Protein AF-A0A7V9HA74-F1 (afdb_monomer)

Secondary structure (DSSP, 8-state):
----SSSTTTTTTTTTS----TT-HHHHHHHHHHHHHHHHHHHHHHHHHHHHHHHHHHTSBSSHHHHHHHHHHHHHHHHHHHHHHHHHHTTGGG-TT-TTT-----SGGGTSS-S--TTGGGSTTSHHHHHHHHHHHHHHHHHHHHHHHHHHHHHHHHTT-HHHHHHHHHHHHHHHHHHHHHHHHHHHHHHHHHIIIII------GGGBTHHHHHHHHHHHHHHHHHHHHHHHHHHHHHHHHHHHHHHHHHHHHHHHHHHHHHHHHHHHHHHHHHHHHHHHHHHTT---GGGSSSTTGGGS-HHHHHHHHTTS-HHHHHHHHHHHHHTT--HHHHHHHHHHHH--

Structure (mmCIF, N/CA/C/O backbone):
data_AF-A0A7V9HA74-F1
#
_entry.id   AF-A0A7V9HA74-F1
#
loop_
_atom_site.group_PDB
_atom_site.id
_atom_site.type_symbol
_atom_site.label_atom_id
_atom_site.label_alt_id
_atom_site.label_comp_id
_atom_site.label_asym_id
_atom_site.label_entity_id
_atom_site.label_seq_id
_atom_site.pdbx_PDB_ins_code
_atom_site.Cartn_x
_atom_site.Cartn_y
_atom_site.Cartn_z
_atom_site.occupancy
_atom_site.B_iso_or_equiv
_atom_site.auth_seq_id
_atom_site.auth_comp_id
_atom_site.auth_asym_id
_atom_site.auth_atom_id
_atom_site.pdbx_PDB_model_num
ATOM 1 N N . MET A 1 1 ? 18.986 -50.012 28.996 1.00 44.06 1 MET A N 1
ATOM 2 C CA . MET A 1 1 ? 19.173 -48.772 28.217 1.00 44.06 1 MET A CA 1
ATOM 3 C C . MET A 1 1 ? 17.812 -48.144 27.987 1.00 44.06 1 MET A C 1
ATOM 5 O O . MET A 1 1 ? 17.045 -48.629 27.170 1.00 44.06 1 MET A O 1
ATOM 9 N N . ALA A 1 2 ? 17.482 -47.143 28.797 1.00 42.88 2 ALA A N 1
ATOM 10 C CA . ALA A 1 2 ? 16.290 -46.320 28.650 1.00 42.88 2 ALA A CA 1
ATOM 11 C C . ALA A 1 2 ? 16.646 -45.087 27.813 1.00 42.88 2 ALA A C 1
ATOM 13 O O . ALA A 1 2 ? 17.741 -44.564 27.999 1.00 42.88 2 ALA A O 1
ATOM 14 N N . THR A 1 3 ? 15.731 -44.652 26.940 1.00 44.28 3 THR A N 1
ATOM 15 C CA . THR A 1 3 ? 15.430 -43.262 26.515 1.00 44.28 3 THR A CA 1
ATOM 16 C C . THR A 1 3 ? 15.097 -43.174 25.024 1.00 44.28 3 THR A C 1
ATOM 18 O O . THR A 1 3 ? 15.972 -42.955 24.200 1.00 44.28 3 THR A O 1
ATOM 21 N N . GLN A 1 4 ? 13.808 -43.285 24.674 1.00 47.41 4 GLN A N 1
ATOM 22 C CA . GLN A 1 4 ? 13.234 -42.619 23.491 1.00 47.41 4 GLN A CA 1
ATOM 23 C C . GLN A 1 4 ? 11.701 -42.740 23.466 1.00 47.41 4 GLN A C 1
ATOM 25 O O . GLN A 1 4 ? 11.106 -43.347 22.584 1.00 47.41 4 GLN A O 1
ATOM 30 N N . THR A 1 5 ? 11.005 -42.171 24.453 1.00 48.47 5 THR A N 1
ATOM 31 C CA . THR A 1 5 ? 9.542 -41.990 24.343 1.00 48.47 5 THR A CA 1
ATOM 32 C C . THR A 1 5 ? 9.090 -40.774 25.142 1.00 48.47 5 THR A C 1
ATOM 34 O O . THR A 1 5 ? 8.302 -40.873 26.076 1.00 48.47 5 THR A O 1
ATOM 37 N N . THR A 1 6 ? 9.643 -39.591 24.854 1.00 47.16 6 THR A N 1
ATOM 38 C CA . THR A 1 6 ? 9.167 -38.356 25.514 1.00 47.16 6 THR A CA 1
ATOM 39 C C . THR A 1 6 ? 9.405 -37.084 24.694 1.00 47.16 6 THR A C 1
ATOM 41 O O . THR A 1 6 ? 9.720 -36.039 25.250 1.00 47.16 6 THR A O 1
ATOM 44 N N . ARG A 1 7 ? 9.263 -37.131 23.360 1.00 44.16 7 ARG A N 1
ATOM 45 C CA . ARG A 1 7 ? 9.316 -35.903 22.531 1.00 44.16 7 ARG A CA 1
ATOM 46 C C . ARG A 1 7 ? 8.056 -35.615 21.709 1.00 44.16 7 ARG A C 1
ATOM 48 O O . ARG A 1 7 ? 7.826 -34.467 21.364 1.00 44.16 7 ARG A O 1
ATOM 55 N N . SER A 1 8 ? 7.187 -36.603 21.492 1.00 44.09 8 SER A N 1
ATOM 56 C CA . SER A 1 8 ? 5.993 -36.441 20.642 1.00 44.09 8 SER A CA 1
ATOM 57 C C . SER A 1 8 ? 4.766 -35.851 21.365 1.00 44.09 8 SER A C 1
ATOM 59 O O . SER A 1 8 ? 3.858 -35.346 20.719 1.00 44.09 8 SER A O 1
ATOM 61 N N . ARG A 1 9 ? 4.743 -35.814 22.706 1.00 43.09 9 ARG A N 1
ATOM 62 C CA . ARG A 1 9 ? 3.573 -35.330 23.472 1.00 43.09 9 ARG A CA 1
ATOM 63 C C . ARG A 1 9 ? 3.599 -33.835 23.828 1.00 43.09 9 ARG A C 1
ATOM 65 O O . ARG A 1 9 ? 2.630 -33.333 24.381 1.00 43.09 9 ARG A O 1
ATOM 72 N N . ARG A 1 10 ? 4.698 -33.125 23.539 1.00 41.47 10 ARG A N 1
ATOM 73 C CA . ARG A 1 10 ? 4.891 -31.711 23.928 1.00 41.47 10 ARG A CA 1
ATOM 74 C C . ARG A 1 10 ? 4.593 -30.714 22.797 1.00 41.47 10 ARG A C 1
ATOM 76 O O . ARG A 1 10 ? 4.417 -29.537 23.079 1.00 41.47 10 ARG A O 1
ATOM 83 N N . THR A 1 11 ? 4.489 -31.168 21.548 1.00 43.75 11 THR A N 1
ATOM 84 C CA . THR A 1 11 ? 4.090 -30.328 20.403 1.00 43.75 11 THR A CA 1
ATOM 85 C C . THR A 1 11 ? 2.569 -30.237 20.262 1.00 43.75 11 THR A C 1
ATOM 87 O O . THR A 1 11 ? 2.054 -29.142 20.075 1.00 43.75 11 THR A O 1
ATOM 90 N N . ALA A 1 12 ? 1.839 -31.327 20.526 1.00 40.25 12 ALA A N 1
ATOM 91 C CA . ALA A 1 12 ? 0.370 -31.338 20.506 1.00 40.25 12 ALA A CA 1
ATOM 92 C C . ALA A 1 12 ? -0.287 -30.476 21.612 1.00 40.25 12 ALA A C 1
ATOM 94 O O . ALA A 1 12 ? -1.446 -30.099 21.504 1.00 40.25 12 ALA A O 1
ATOM 95 N N . GLY A 1 13 ? 0.443 -30.149 22.689 1.00 34.47 13 GLY A N 1
ATOM 96 C CA . GLY A 1 13 ? -0.047 -29.279 23.769 1.00 34.47 13 GLY A CA 1
ATOM 97 C C . GLY A 1 13 ? 0.167 -27.777 23.533 1.00 34.47 13 GLY A C 1
ATOM 98 O O . GLY A 1 13 ? -0.347 -26.967 24.304 1.00 34.47 13 GLY A O 1
ATOM 99 N N . THR A 1 14 ? 0.931 -27.405 22.502 1.00 40.44 14 THR A N 1
ATOM 100 C CA . THR A 1 14 ? 1.255 -26.002 22.184 1.00 40.44 14 THR A CA 1
ATOM 101 C C . THR A 1 14 ? 0.346 -25.447 21.083 1.00 40.44 14 THR A C 1
ATOM 103 O O . THR A 1 14 ? 0.039 -24.260 21.104 1.00 40.44 14 THR A O 1
ATOM 106 N N . GLU A 1 15 ? -0.167 -26.299 20.190 1.00 40.22 15 GLU A N 1
ATOM 107 C CA . GLU A 1 15 ? -1.117 -25.911 19.130 1.00 40.22 15 GLU A CA 1
ATOM 108 C C . GLU A 1 15 ? -2.483 -25.447 19.673 1.00 40.22 15 GLU A C 1
ATOM 110 O O . GLU A 1 15 ? -3.191 -24.699 19.011 1.00 40.22 15 GLU A O 1
ATOM 115 N N . ALA A 1 16 ? -2.832 -25.803 20.914 1.00 47.00 16 ALA A N 1
ATOM 116 C CA . ALA A 1 16 ? -4.120 -25.472 21.530 1.00 47.00 16 ALA A CA 1
ATOM 117 C C . ALA A 1 16 ? -4.150 -24.143 22.324 1.00 47.00 16 ALA A C 1
ATOM 119 O O . ALA A 1 16 ? -5.067 -23.937 23.115 1.00 47.00 16 ALA A O 1
ATOM 120 N N . ARG A 1 17 ? -3.147 -23.254 22.204 1.00 50.31 17 ARG A N 1
ATOM 121 C CA . ARG A 1 17 ? -2.978 -22.109 23.137 1.00 50.31 17 ARG A CA 1
ATOM 122 C C . ARG A 1 17 ? -3.110 -20.697 22.560 1.00 50.31 17 ARG A C 1
ATOM 124 O O . ARG A 1 17 ? -2.888 -19.746 23.302 1.00 50.31 17 ARG A O 1
ATOM 131 N N . ILE A 1 18 ? -3.496 -20.534 21.295 1.00 54.12 18 ILE A N 1
ATOM 132 C CA . ILE A 1 18 ? -3.726 -19.202 20.696 1.00 54.12 18 ILE A CA 1
ATOM 133 C C . ILE A 1 18 ? -5.033 -19.177 19.889 1.00 54.12 18 ILE A C 1
ATOM 135 O O . ILE A 1 18 ? -5.116 -18.585 18.822 1.00 54.12 18 ILE A O 1
ATOM 139 N N . GLN A 1 19 ? -6.075 -19.856 20.362 1.00 60.66 19 GLN A N 1
ATOM 140 C CA . GLN A 1 19 ? -7.429 -19.489 19.956 1.00 60.66 19 GLN A CA 1
ATOM 141 C C . GLN A 1 19 ? -7.948 -18.553 21.033 1.00 60.66 19 GLN A C 1
ATOM 143 O O . GLN A 1 19 ? -8.108 -18.955 22.186 1.00 60.66 19 GLN A O 1
ATOM 148 N N . ILE A 1 20 ? -8.131 -17.284 20.672 1.00 70.06 20 ILE A N 1
ATOM 149 C CA . ILE A 1 20 ? -8.901 -16.368 21.508 1.00 70.06 20 ILE A CA 1
ATOM 150 C C . ILE A 1 20 ? -10.262 -17.003 21.787 1.00 70.06 20 ILE A C 1
ATOM 152 O O . ILE A 1 20 ? -10.855 -17.649 20.917 1.00 70.06 20 ILE A O 1
ATOM 156 N N . ASN A 1 21 ? -10.753 -16.845 23.011 1.00 76.81 21 ASN A N 1
ATOM 157 C CA . ASN A 1 21 ? -12.104 -17.269 23.316 1.00 76.81 21 ASN A CA 1
ATOM 158 C C . ASN A 1 21 ? -13.065 -16.303 22.615 1.00 76.81 21 ASN A C 1
ATOM 160 O O . ASN A 1 21 ? -13.260 -15.182 23.071 1.00 76.81 21 ASN A O 1
ATOM 164 N N . THR A 1 22 ? -13.653 -16.727 21.500 1.00 69.25 22 THR A N 1
ATOM 165 C CA . THR A 1 22 ? -14.601 -15.901 20.733 1.00 69.25 22 THR A CA 1
ATOM 166 C C . THR A 1 22 ? -15.908 -15.634 21.488 1.00 69.25 22 THR A C 1
ATOM 168 O O . THR A 1 22 ? -16.629 -14.704 21.134 1.00 69.25 22 THR A O 1
ATOM 171 N N . GLU A 1 23 ? -16.190 -16.386 22.558 1.00 74.00 23 GLU A N 1
ATOM 172 C CA . GLU A 1 23 ? -17.299 -16.125 23.486 1.00 74.00 23 GLU A CA 1
ATOM 173 C C . GLU A 1 23 ? -16.951 -15.042 24.528 1.00 74.00 23 GLU A C 1
ATOM 175 O O . GLU A 1 23 ? -17.845 -14.460 25.145 1.00 74.00 23 GLU A O 1
ATOM 180 N N . ASP A 1 24 ? -15.661 -14.734 24.714 1.00 83.62 24 ASP A N 1
ATOM 181 C CA . ASP A 1 24 ? -15.195 -13.610 25.526 1.00 83.62 24 ASP A CA 1
ATOM 182 C C . ASP A 1 24 ? -15.204 -12.328 24.681 1.00 83.62 24 ASP A C 1
ATOM 184 O O . ASP A 1 24 ? -14.347 -12.098 23.823 1.00 83.62 24 ASP A O 1
ATOM 188 N N . ILE A 1 25 ? -16.184 -11.466 24.961 1.00 81.06 25 ILE A N 1
ATOM 189 C CA . ILE A 1 25 ? -16.394 -10.193 24.260 1.00 81.06 25 ILE A CA 1
ATOM 190 C C . ILE A 1 25 ? -15.126 -9.326 24.280 1.00 81.06 25 ILE A C 1
ATOM 192 O O . ILE A 1 25 ? -14.809 -8.701 23.271 1.00 81.06 25 ILE A O 1
ATOM 196 N N . GLY A 1 26 ? -14.369 -9.312 25.382 1.00 83.44 26 GLY A N 1
ATOM 197 C CA . GLY A 1 26 ? -13.165 -8.488 25.494 1.00 83.44 26 GLY A CA 1
ATOM 198 C C . GLY A 1 26 ? -12.036 -8.973 24.583 1.00 83.44 26 GLY A C 1
ATOM 199 O O . GLY A 1 26 ? -11.367 -8.166 23.936 1.00 83.44 26 GLY A O 1
ATOM 200 N N . GLN A 1 27 ? -11.848 -10.292 24.481 1.00 81.06 27 GLN A N 1
ATOM 201 C CA . GLN A 1 27 ? -10.850 -10.877 23.576 1.00 81.06 27 GLN A CA 1
ATOM 202 C C . GLN A 1 27 ? -11.250 -10.707 22.110 1.00 81.06 27 GLN A C 1
ATOM 204 O O . GLN A 1 27 ? -10.402 -10.386 21.274 1.00 81.06 27 GLN A O 1
ATOM 209 N N . LEU A 1 28 ? -12.539 -10.866 21.803 1.00 81.44 28 LEU A N 1
ATOM 210 C CA . LEU A 1 28 ? -13.067 -10.668 20.459 1.00 81.44 28 LEU A CA 1
ATOM 211 C C . LEU A 1 28 ? -12.939 -9.204 20.006 1.00 81.44 28 LEU A C 1
ATOM 213 O O . LEU A 1 28 ? -12.528 -8.947 18.876 1.00 81.44 28 LEU A O 1
ATOM 217 N N . GLU A 1 29 ? -13.233 -8.235 20.878 1.00 83.88 29 GLU A N 1
ATOM 218 C CA . GLU A 1 29 ? -13.064 -6.806 20.581 1.00 83.88 29 GLU A CA 1
ATOM 219 C C . GLU A 1 29 ? -11.593 -6.421 20.374 1.00 83.88 29 GLU A C 1
ATOM 221 O O . GLU A 1 29 ? -11.280 -5.673 19.440 1.00 83.88 29 GLU A O 1
ATOM 226 N N . ALA A 1 30 ? -10.680 -6.957 21.190 1.00 86.00 30 ALA A N 1
ATOM 227 C CA . ALA A 1 30 ? -9.243 -6.747 21.016 1.00 86.00 30 ALA A CA 1
ATOM 228 C C . ALA A 1 30 ? -8.750 -7.321 19.676 1.00 86.00 30 ALA A C 1
ATOM 230 O O . ALA A 1 30 ? -8.061 -6.634 18.921 1.00 86.00 30 ALA A O 1
ATOM 231 N N . GLY A 1 31 ? -9.171 -8.543 19.339 1.00 87.06 31 GLY A N 1
ATOM 232 C CA . GLY A 1 31 ? -8.860 -9.177 18.061 1.00 87.06 31 GLY A CA 1
ATOM 233 C C . GLY A 1 31 ? -9.425 -8.414 16.860 1.00 87.06 31 GLY A C 1
ATOM 234 O O . GLY A 1 31 ? -8.719 -8.164 15.886 1.00 87.06 31 GLY A O 1
ATOM 235 N N . ARG A 1 32 ? -10.677 -7.954 16.946 1.00 89.06 32 ARG A N 1
ATOM 236 C CA . ARG A 1 32 ? -11.308 -7.121 15.913 1.00 89.06 32 ARG A CA 1
ATOM 237 C C . ARG A 1 32 ? -10.582 -5.789 15.720 1.00 89.06 32 ARG A C 1
ATOM 239 O O . ARG A 1 32 ? -10.449 -5.328 14.592 1.00 89.06 32 ARG A O 1
ATOM 246 N N . THR A 1 33 ? -10.108 -5.180 16.805 1.00 89.75 33 THR A N 1
ATOM 247 C CA . THR A 1 33 ? -9.312 -3.944 16.752 1.00 89.75 33 THR A CA 1
ATOM 248 C C . THR A 1 33 ? -7.978 -4.179 16.045 1.00 89.75 33 THR A C 1
ATOM 250 O O . THR A 1 33 ? -7.584 -3.359 15.221 1.00 89.75 33 THR A O 1
ATOM 253 N N . LEU A 1 34 ? -7.324 -5.316 16.303 1.00 89.31 34 LEU A N 1
ATOM 254 C CA . LEU A 1 34 ? -6.099 -5.706 15.604 1.00 89.31 34 LEU A CA 1
ATOM 255 C C . LEU A 1 34 ? -6.336 -5.900 14.099 1.00 89.31 34 LEU A C 1
ATOM 257 O O . LEU A 1 34 ? -5.570 -5.369 13.303 1.00 89.31 34 LEU A O 1
ATOM 261 N N . VAL A 1 35 ? -7.418 -6.582 13.703 1.00 93.06 35 VAL A N 1
ATOM 262 C CA . VAL A 1 35 ? -7.779 -6.742 12.280 1.00 93.06 35 VAL A CA 1
ATOM 263 C C . VAL A 1 35 ? -7.989 -5.389 11.600 1.00 93.06 35 VAL A C 1
ATOM 265 O O . VAL A 1 35 ? -7.476 -5.174 10.507 1.00 93.06 35 VAL A O 1
ATOM 268 N N . ILE A 1 36 ? -8.715 -4.465 12.241 1.00 92.06 36 ILE A N 1
ATOM 269 C CA . ILE A 1 36 ? -8.923 -3.115 11.693 1.00 92.06 36 ILE A CA 1
ATOM 270 C C . ILE A 1 36 ? -7.580 -2.403 11.507 1.00 92.06 36 ILE A C 1
ATOM 272 O O . ILE A 1 36 ? -7.339 -1.873 10.430 1.00 92.06 36 ILE A O 1
ATOM 276 N N . ALA A 1 37 ? -6.694 -2.443 12.505 1.00 86.31 37 ALA A N 1
ATOM 277 C CA . ALA A 1 37 ? -5.387 -1.796 12.418 1.00 86.31 37 ALA A CA 1
ATOM 278 C C . ALA A 1 37 ? -4.523 -2.358 11.273 1.00 86.31 37 ALA A C 1
ATOM 280 O O . ALA A 1 37 ? -3.931 -1.589 10.522 1.00 86.31 37 ALA A O 1
ATOM 281 N N . GLN A 1 38 ? -4.492 -3.684 11.092 1.00 92.31 38 GLN A N 1
ATOM 282 C CA . GLN A 1 38 ? -3.742 -4.304 9.992 1.00 92.31 38 GLN A CA 1
ATOM 283 C C . GLN A 1 38 ? -4.341 -3.978 8.615 1.00 92.31 38 GLN A C 1
ATOM 285 O O . GLN A 1 38 ? -3.602 -3.795 7.653 1.00 92.31 38 GLN A O 1
ATOM 290 N N . LEU A 1 39 ? -5.670 -3.875 8.505 1.00 94.50 39 LEU A N 1
ATOM 291 C CA . LEU A 1 39 ? -6.323 -3.448 7.264 1.00 94.50 39 LEU A CA 1
ATOM 292 C C . LEU A 1 39 ? -6.078 -1.965 6.953 1.00 94.50 39 LEU A C 1
ATOM 294 O O . LEU A 1 39 ? -5.936 -1.616 5.786 1.00 94.50 39 LEU A O 1
ATOM 298 N N . GLU A 1 40 ? -6.023 -1.097 7.967 1.00 87.12 40 GLU A N 1
ATOM 299 C CA . GLU A 1 40 ? -5.643 0.312 7.796 1.00 87.12 40 GLU A CA 1
ATOM 300 C C . GLU A 1 40 ? -4.191 0.440 7.311 1.00 87.12 40 GLU A C 1
ATOM 302 O O . GLU A 1 40 ? -3.917 1.235 6.411 1.00 87.12 40 GLU A O 1
ATOM 307 N N . GLU A 1 41 ? -3.277 -0.368 7.860 1.00 83.81 41 GLU A N 1
ATOM 308 C CA . GLU A 1 41 ? -1.880 -0.440 7.417 1.00 83.81 41 GLU A CA 1
ATOM 309 C C . GLU A 1 41 ? -1.765 -0.930 5.968 1.00 83.81 41 GLU A C 1
ATOM 311 O O . GLU A 1 41 ? -1.119 -0.265 5.158 1.00 83.81 41 GLU A O 1
ATOM 316 N N . ALA A 1 42 ? -2.441 -2.030 5.619 1.00 88.31 42 ALA A N 1
ATOM 317 C CA . ALA A 1 42 ? -2.458 -2.551 4.253 1.00 88.31 42 ALA A CA 1
ATOM 318 C C . ALA A 1 42 ? -3.052 -1.537 3.268 1.00 88.31 42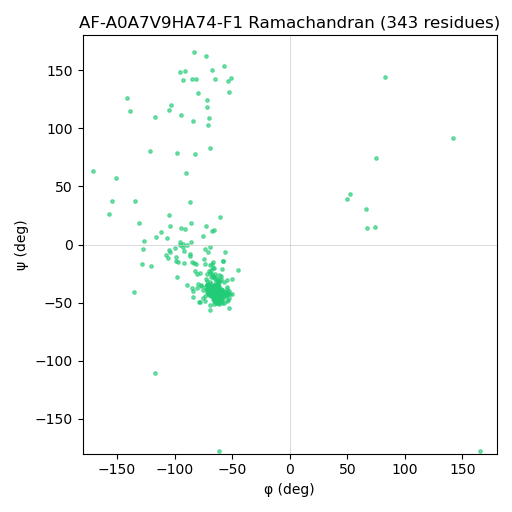 ALA A C 1
ATOM 320 O O . ALA A 1 42 ? -2.434 -1.240 2.256 1.00 88.31 42 ALA A O 1
ATOM 321 N N . HIS A 1 43 ? -4.191 -0.915 3.589 1.00 89.25 43 HIS A N 1
ATOM 322 C CA . HIS A 1 43 ? -4.801 0.103 2.727 1.00 89.25 43 HIS A CA 1
ATOM 323 C C . HIS A 1 43 ? -3.859 1.287 2.468 1.00 89.25 43 HIS A C 1
ATOM 325 O O . HIS A 1 43 ? -3.781 1.802 1.353 1.00 89.25 43 HIS A O 1
ATOM 331 N N . ALA A 1 44 ? -3.123 1.720 3.494 1.00 80.00 44 ALA A N 1
ATOM 332 C CA . ALA A 1 44 ? -2.124 2.762 3.328 1.00 80.00 44 ALA A CA 1
ATOM 333 C C . ALA A 1 44 ? -0.950 2.292 2.446 1.00 80.00 44 ALA A C 1
ATOM 335 O O . ALA A 1 44 ? -0.474 3.071 1.616 1.00 80.00 44 ALA A O 1
ATOM 336 N N . ALA A 1 45 ? -0.489 1.047 2.612 1.00 79.88 45 ALA A N 1
ATOM 337 C CA . ALA A 1 45 ? 0.576 0.460 1.798 1.00 79.88 45 ALA A CA 1
ATOM 338 C C . ALA A 1 45 ? 0.180 0.383 0.314 1.00 79.88 45 ALA A C 1
ATOM 340 O O . ALA A 1 45 ? 0.934 0.881 -0.520 1.00 79.88 45 ALA A O 1
ATOM 341 N N . GLU A 1 46 ? -1.035 -0.082 0.004 1.00 86.19 46 GLU A N 1
ATOM 342 C CA . GLU A 1 46 ? -1.588 -0.112 -1.360 1.00 86.19 46 GLU A CA 1
ATOM 343 C C . GLU A 1 46 ? -1.612 1.287 -2.001 1.00 86.19 46 GLU A C 1
ATOM 345 O O . GLU A 1 46 ? -1.200 1.489 -3.144 1.00 86.19 46 GLU A O 1
ATOM 350 N N . GLY A 1 47 ? -2.027 2.312 -1.246 1.00 79.88 47 GLY A N 1
ATOM 351 C CA . GLY A 1 47 ? -2.000 3.698 -1.726 1.00 79.88 47 GLY A CA 1
ATOM 352 C C . GLY A 1 47 ? -0.583 4.203 -2.043 1.00 79.88 47 GLY A C 1
ATOM 353 O O . GLY A 1 47 ? -0.369 4.934 -3.018 1.00 79.88 47 GLY A O 1
ATOM 354 N N . ALA A 1 48 ? 0.411 3.791 -1.252 1.00 75.88 48 ALA A N 1
ATOM 355 C CA . ALA A 1 48 ? 1.810 4.100 -1.528 1.00 75.88 48 ALA A CA 1
ATOM 356 C C . ALA A 1 48 ? 2.338 3.336 -2.756 1.00 75.88 48 ALA A C 1
ATOM 358 O O . ALA A 1 48 ? 3.032 3.936 -3.584 1.00 75.88 48 ALA A O 1
ATOM 359 N N . ALA A 1 49 ? 1.970 2.061 -2.909 1.00 80.06 49 ALA A N 1
ATOM 360 C CA . ALA A 1 49 ? 2.326 1.221 -4.049 1.00 80.06 49 ALA A CA 1
ATOM 361 C C . ALA A 1 49 ? 1.806 1.811 -5.371 1.00 80.06 49 ALA A C 1
ATOM 363 O O . ALA A 1 49 ? 2.588 2.015 -6.300 1.00 80.06 49 ALA A O 1
ATOM 364 N N . VAL A 1 50 ? 0.545 2.268 -5.421 1.00 81.00 50 VAL A N 1
ATOM 365 C CA . VAL A 1 50 ? -0.041 2.977 -6.582 1.00 81.00 50 VAL A CA 1
ATOM 366 C C . VAL A 1 50 ? 0.830 4.152 -7.047 1.00 81.00 50 VAL A C 1
ATOM 368 O O . VAL A 1 50 ? 1.040 4.352 -8.248 1.00 81.00 50 VAL A O 1
ATOM 371 N N . THR A 1 51 ? 1.357 4.938 -6.106 1.00 75.38 51 THR A N 1
ATOM 372 C CA . THR A 1 51 ? 2.224 6.084 -6.420 1.00 75.38 51 THR A CA 1
ATOM 373 C C . THR A 1 51 ? 3.556 5.627 -7.019 1.00 75.38 51 THR A C 1
ATOM 375 O O . THR A 1 51 ? 4.012 6.180 -8.025 1.00 75.38 51 THR A O 1
ATOM 378 N N . THR A 1 52 ? 4.163 4.596 -6.433 1.00 75.94 52 THR A N 1
ATOM 379 C CA . THR A 1 52 ? 5.421 4.004 -6.906 1.00 75.94 52 THR A CA 1
ATOM 380 C C . THR A 1 52 ? 5.269 3.384 -8.295 1.00 75.94 52 THR A C 1
ATOM 382 O O . THR A 1 52 ? 6.045 3.719 -9.194 1.00 75.94 52 THR A O 1
ATOM 385 N N . HIS A 1 53 ? 4.234 2.571 -8.526 1.00 84.00 53 HIS A N 1
ATOM 386 C CA . HIS A 1 53 ? 3.992 1.942 -9.824 1.00 84.00 53 HIS A CA 1
ATOM 387 C C . HIS A 1 53 ? 3.791 2.981 -10.920 1.00 84.00 53 HIS A C 1
ATOM 389 O O . HIS A 1 53 ? 4.410 2.868 -11.973 1.00 84.00 53 HIS A O 1
ATOM 395 N N . ARG A 1 54 ? 3.017 4.052 -10.676 1.00 82.56 54 ARG A N 1
ATOM 396 C CA . ARG A 1 54 ? 2.873 5.170 -11.633 1.00 82.56 54 ARG A CA 1
ATOM 397 C C . ARG A 1 54 ? 4.229 5.766 -12.022 1.00 82.56 54 ARG A C 1
ATOM 399 O O . ARG A 1 54 ? 4.464 6.044 -13.200 1.00 82.56 54 ARG A O 1
ATOM 406 N N . ALA A 1 55 ? 5.134 5.945 -11.058 1.00 78.38 55 ALA A N 1
ATOM 407 C CA . ALA A 1 55 ? 6.477 6.452 -11.326 1.00 78.38 55 ALA A CA 1
ATOM 408 C C . ALA A 1 55 ? 7.314 5.456 -12.149 1.00 78.38 55 ALA A C 1
ATOM 410 O O . ALA A 1 55 ? 7.961 5.852 -13.121 1.00 78.38 55 ALA A O 1
ATOM 411 N N . HIS A 1 56 ? 7.278 4.165 -11.815 1.00 83.88 56 HIS A N 1
ATOM 412 C CA . HIS A 1 56 ? 7.975 3.126 -12.576 1.00 83.88 56 HIS A CA 1
ATOM 413 C C . HIS A 1 56 ? 7.431 2.990 -14.001 1.00 83.88 56 HIS A C 1
ATOM 415 O O . HIS A 1 56 ? 8.213 2.976 -14.952 1.00 83.88 56 HIS A O 1
ATOM 421 N N . ILE A 1 57 ? 6.110 2.992 -14.159 1.00 86.56 57 ILE A N 1
ATOM 422 C CA . ILE A 1 57 ? 5.380 3.048 -15.427 1.00 86.56 57 ILE A CA 1
ATOM 423 C C . ILE A 1 57 ? 5.868 4.239 -16.247 1.00 86.56 57 ILE A C 1
ATOM 425 O O . ILE A 1 57 ? 6.362 4.049 -17.352 1.00 86.56 57 ILE A O 1
ATOM 429 N N . ALA A 1 58 ? 5.847 5.460 -15.707 1.00 81.38 58 ALA A N 1
ATOM 430 C CA . ALA A 1 58 ? 6.281 6.657 -16.431 1.00 81.38 58 ALA A CA 1
ATOM 431 C C . ALA A 1 58 ? 7.711 6.544 -16.995 1.00 81.38 58 ALA A C 1
ATOM 433 O O . ALA A 1 58 ? 7.996 7.103 -18.050 1.00 81.38 58 ALA A O 1
ATOM 434 N N . MET A 1 59 ? 8.591 5.797 -16.326 1.00 78.75 59 MET A N 1
ATOM 435 C CA . MET A 1 59 ? 9.983 5.580 -16.731 1.00 78.75 59 MET A CA 1
ATOM 436 C C . MET A 1 59 ? 10.212 4.324 -17.582 1.00 78.75 59 MET A C 1
ATOM 438 O O . MET A 1 59 ? 11.342 4.071 -17.994 1.00 78.75 59 MET A O 1
ATOM 442 N N . THR A 1 60 ? 9.173 3.531 -17.839 1.00 86.12 60 THR A N 1
ATOM 443 C CA . THR A 1 60 ? 9.282 2.251 -18.542 1.00 86.12 60 THR A CA 1
ATOM 444 C C . THR A 1 60 ? 8.796 2.391 -19.990 1.00 86.12 60 THR A C 1
ATOM 446 O O . THR A 1 60 ? 7.632 2.751 -20.195 1.00 86.12 60 THR A O 1
ATOM 449 N N . PRO A 1 61 ? 9.660 2.117 -20.991 1.00 88.75 61 PRO A N 1
ATOM 450 C CA . PRO A 1 61 ? 9.289 2.048 -22.406 1.00 88.75 61 PRO A CA 1
ATOM 451 C C . PRO A 1 61 ? 8.187 1.027 -22.688 1.00 88.75 61 PRO A C 1
ATOM 453 O O . PRO A 1 61 ? 8.088 0.018 -21.990 1.00 88.75 61 PRO A O 1
ATOM 456 N N . GLU A 1 62 ? 7.419 1.238 -23.757 1.00 87.31 62 GLU A N 1
ATOM 457 C CA . GLU A 1 62 ? 6.420 0.270 -24.224 1.00 87.31 62 GLU A CA 1
ATOM 458 C C . GLU A 1 62 ? 7.010 -1.133 -24.433 1.00 87.31 62 GLU A C 1
ATOM 460 O O . GLU A 1 62 ? 8.042 -1.322 -25.079 1.00 87.31 62 GLU A O 1
ATOM 465 N N . GLY A 1 63 ? 6.338 -2.152 -23.894 1.00 89.94 63 GLY A N 1
ATOM 466 C CA . GLY A 1 63 ? 6.836 -3.523 -23.944 1.00 89.94 63 GLY A CA 1
ATOM 467 C C . GLY A 1 63 ? 6.121 -4.483 -22.991 1.00 89.94 63 GLY A C 1
ATOM 468 O O . GLY A 1 63 ? 5.172 -4.096 -22.308 1.00 89.94 63 GLY A O 1
ATOM 469 N N . PRO A 1 64 ? 6.552 -5.758 -22.937 1.00 91.62 64 PRO A N 1
ATOM 470 C CA . PRO A 1 64 ? 5.978 -6.757 -22.033 1.00 91.62 64 PRO A CA 1
ATOM 471 C C . PRO A 1 64 ? 6.025 -6.335 -20.562 1.00 91.62 64 PRO A C 1
ATOM 473 O O . PRO A 1 64 ? 5.020 -6.458 -19.870 1.00 91.62 64 PRO A O 1
ATOM 476 N N . TYR A 1 65 ? 7.156 -5.777 -20.119 1.00 93.69 65 TYR A N 1
ATOM 477 C CA . TYR A 1 65 ? 7.325 -5.298 -18.748 1.00 93.69 65 TYR A CA 1
ATOM 478 C C . TYR A 1 65 ? 6.393 -4.121 -18.425 1.00 93.69 65 TYR A C 1
ATOM 480 O O . TYR A 1 65 ? 5.736 -4.129 -17.391 1.00 93.69 65 TYR A O 1
ATOM 488 N N . ARG A 1 66 ? 6.238 -3.159 -19.346 1.00 93.25 66 ARG A N 1
ATOM 489 C CA . ARG A 1 66 ? 5.309 -2.030 -19.182 1.00 93.25 66 ARG A CA 1
ATOM 490 C C . ARG A 1 66 ? 3.863 -2.482 -18.990 1.00 93.25 66 ARG A C 1
ATOM 492 O O . ARG A 1 66 ? 3.235 -2.086 -18.019 1.00 93.25 66 ARG A O 1
ATOM 499 N N . ARG A 1 67 ? 3.376 -3.383 -19.851 1.00 94.38 67 ARG A N 1
ATOM 500 C CA . ARG A 1 67 ? 2.007 -3.923 -19.758 1.00 94.38 67 ARG A CA 1
ATOM 501 C C . ARG A 1 67 ? 1.743 -4.685 -18.461 1.00 94.38 67 ARG A C 1
ATOM 503 O O . ARG A 1 67 ? 0.604 -4.738 -18.008 1.00 94.38 67 ARG A O 1
ATOM 510 N N . LEU A 1 68 ? 2.775 -5.320 -17.912 1.00 95.38 68 LEU A N 1
ATOM 511 C CA . LEU A 1 68 ? 2.696 -5.994 -16.623 1.00 95.38 68 LEU A CA 1
ATOM 512 C C . LEU A 1 68 ? 2.527 -4.976 -15.488 1.00 95.38 68 LEU A C 1
ATOM 514 O O . LEU A 1 68 ? 1.651 -5.165 -14.651 1.00 95.38 68 LEU A O 1
ATOM 518 N N . LEU A 1 69 ? 3.286 -3.875 -15.503 1.00 93.56 69 LEU A N 1
ATOM 519 C CA . LEU A 1 69 ? 3.126 -2.798 -14.522 1.00 93.56 69 LEU A CA 1
ATOM 520 C C . LEU A 1 69 ? 1.767 -2.095 -14.647 1.00 93.56 69 LEU A C 1
ATOM 522 O O . LEU A 1 69 ? 1.128 -1.841 -13.633 1.00 93.56 69 LEU A O 1
ATOM 526 N N . ASP A 1 70 ? 1.303 -1.811 -15.870 1.00 94.38 70 ASP A N 1
ATOM 527 C CA . ASP A 1 70 ? 0.005 -1.154 -16.091 1.00 94.38 70 ASP A CA 1
ATOM 528 C C . ASP A 1 70 ? -1.155 -1.998 -15.534 1.00 94.38 70 ASP A C 1
ATOM 530 O O . ASP A 1 70 ? -2.030 -1.470 -14.850 1.00 94.38 70 ASP A O 1
ATOM 534 N N . ARG A 1 71 ? -1.138 -3.319 -15.771 1.00 95.50 71 ARG A N 1
ATOM 535 C CA . ARG A 1 71 ? -2.136 -4.236 -15.201 1.00 95.50 71 ARG A CA 1
ATOM 536 C C . ARG A 1 71 ? -2.088 -4.236 -13.679 1.00 95.50 71 ARG A C 1
ATOM 538 O O . ARG A 1 71 ? -3.133 -4.168 -13.044 1.00 95.50 71 ARG A O 1
ATOM 545 N N . HIS A 1 72 ? -0.890 -4.323 -13.114 1.00 94.25 72 HIS A N 1
ATOM 546 C CA . HIS A 1 72 ? -0.737 -4.385 -11.671 1.00 94.25 72 HIS A CA 1
ATOM 547 C C . HIS A 1 72 ? -1.224 -3.100 -11.001 1.00 94.25 72 HIS A C 1
ATOM 549 O O . HIS A 1 72 ? -2.030 -3.183 -10.092 1.00 94.25 72 HIS A O 1
ATOM 555 N N . LEU A 1 73 ? -0.910 -1.919 -11.549 1.00 93.56 73 LEU A N 1
ATOM 556 C CA . LEU A 1 73 ? -1.462 -0.646 -11.070 1.00 93.56 73 LEU A CA 1
ATOM 557 C C . LEU A 1 73 ? -3.003 -0.651 -10.995 1.00 93.56 73 LEU A C 1
ATOM 559 O O . LEU A 1 73 ? -3.582 -0.078 -10.069 1.00 93.56 73 LEU A O 1
ATOM 563 N N . GLU A 1 74 ? -3.687 -1.253 -11.970 1.00 95.31 74 GLU A N 1
ATOM 564 C CA . GLU A 1 74 ? -5.147 -1.397 -11.931 1.00 95.31 74 GLU A CA 1
ATOM 565 C C . GLU A 1 74 ? -5.608 -2.363 -10.831 1.00 95.31 74 GLU A C 1
ATOM 567 O O . GLU A 1 74 ? -6.604 -2.081 -10.162 1.00 95.31 74 GLU A O 1
ATOM 572 N N . GLU A 1 75 ? -4.894 -3.471 -10.628 1.00 96.12 75 GLU A N 1
ATOM 573 C CA . GLU A 1 75 ? -5.151 -4.439 -9.557 1.00 96.12 75 GLU A CA 1
ATOM 574 C C . GLU A 1 75 ? -4.932 -3.805 -8.171 1.00 96.12 75 GLU A C 1
ATOM 576 O O . GLU A 1 75 ? -5.865 -3.819 -7.368 1.00 96.12 75 GLU A O 1
ATOM 581 N N . THR A 1 76 ? -3.804 -3.126 -7.934 1.00 93.38 76 THR A N 1
ATOM 582 C CA . THR A 1 76 ? -3.471 -2.389 -6.696 1.00 93.38 76 THR A CA 1
ATOM 583 C C . THR A 1 76 ? -4.541 -1.355 -6.335 1.00 93.38 76 THR A C 1
ATOM 585 O O . THR A 1 76 ? -5.018 -1.267 -5.202 1.00 93.38 76 THR A O 1
ATOM 588 N N . ARG A 1 77 ? -5.038 -0.591 -7.319 1.00 94.31 77 ARG A N 1
ATOM 589 C CA . ARG A 1 77 ? -6.149 0.358 -7.094 1.00 94.31 77 ARG A CA 1
ATOM 590 C C . ARG A 1 77 ? -7.442 -0.344 -6.676 1.00 94.31 77 ARG A C 1
ATOM 592 O O . ARG A 1 77 ? -8.175 0.158 -5.821 1.00 94.31 77 ARG A O 1
ATOM 599 N N . GLN A 1 78 ? -7.745 -1.491 -7.282 1.00 96.81 78 GLN A N 1
ATOM 600 C CA . GLN A 1 78 ? -8.916 -2.283 -6.909 1.00 96.81 78 GLN A CA 1
ATOM 601 C C . GLN A 1 78 ? -8.760 -2.889 -5.510 1.00 96.81 78 GLN A C 1
ATOM 603 O O . GLN A 1 78 ? -9.743 -2.930 -4.769 1.00 96.81 78 GLN A O 1
ATOM 608 N N . GLN A 1 79 ? -7.558 -3.328 -5.134 1.00 95.88 79 GLN A N 1
ATOM 609 C CA . GLN A 1 79 ? -7.244 -3.836 -3.797 1.00 95.88 79 GLN A CA 1
ATOM 610 C C . GLN A 1 79 ? -7.460 -2.742 -2.743 1.00 95.88 79 GLN A C 1
ATOM 612 O O . GLN A 1 79 ? -8.229 -2.956 -1.803 1.00 95.88 79 GLN A O 1
ATOM 617 N N . ALA A 1 80 ? -6.924 -1.534 -2.959 1.00 91.06 80 ALA A N 1
ATOM 618 C CA . ALA A 1 80 ? -7.162 -0.378 -2.090 1.00 91.06 80 ALA A CA 1
ATOM 619 C C . ALA A 1 80 ? -8.667 -0.105 -1.886 1.00 91.06 80 ALA A C 1
ATOM 621 O O . ALA A 1 80 ? -9.140 0.006 -0.752 1.00 91.06 80 ALA A O 1
ATOM 622 N N . SER A 1 81 ? -9.460 -0.095 -2.965 1.00 93.69 81 SER A N 1
ATOM 623 C CA . SER A 1 81 ? -10.919 0.077 -2.864 1.00 93.69 81 SER A CA 1
ATOM 624 C C . SER A 1 81 ? -11.586 -1.032 -2.040 1.00 93.69 81 SER A C 1
ATOM 626 O O . SER A 1 81 ? -12.434 -0.748 -1.195 1.00 93.69 81 SER A O 1
ATOM 628 N N . GLN A 1 82 ? -11.205 -2.296 -2.249 1.00 97.38 82 GLN A N 1
ATOM 629 C CA . GLN A 1 82 ? -11.773 -3.430 -1.512 1.00 97.38 82 GLN A CA 1
ATOM 630 C C . GLN A 1 82 ? -11.437 -3.380 -0.013 1.00 97.38 82 GLN A C 1
ATOM 632 O O . GLN A 1 82 ? -12.279 -3.725 0.823 1.00 97.38 82 GLN A O 1
ATOM 637 N N . LEU A 1 83 ? -10.228 -2.936 0.343 1.00 94.75 83 LEU A N 1
ATOM 638 C CA . LEU A 1 83 ? -9.817 -2.740 1.735 1.00 94.75 83 LEU A CA 1
ATOM 639 C C . LEU A 1 83 ? -10.614 -1.612 2.398 1.00 94.75 83 LEU A C 1
ATOM 641 O O . LEU A 1 83 ? -11.114 -1.790 3.510 1.00 94.75 83 LEU A O 1
ATOM 645 N N . GLN A 1 84 ? -10.801 -0.488 1.705 1.00 92.00 84 GLN A N 1
ATOM 646 C CA . GLN A 1 84 ? -11.603 0.639 2.186 1.00 92.00 84 GLN A CA 1
ATOM 647 C C . GLN A 1 84 ? -13.070 0.246 2.428 1.00 92.00 84 GLN A C 1
ATOM 649 O O . GLN A 1 84 ? -13.667 0.612 3.453 1.00 92.00 84 GLN A O 1
ATOM 654 N N . ASP A 1 85 ? -13.651 -0.541 1.521 1.00 95.38 85 ASP A N 1
ATOM 655 C CA . ASP A 1 85 ? -14.994 -1.097 1.685 1.00 95.38 85 ASP A CA 1
ATOM 656 C C . ASP A 1 85 ? -15.056 -2.006 2.918 1.00 95.38 85 ASP A C 1
ATOM 658 O O . ASP A 1 85 ? -15.951 -1.872 3.762 1.00 95.38 85 ASP A O 1
ATOM 662 N N . ARG A 1 86 ? -14.057 -2.881 3.097 1.00 96.69 86 ARG A N 1
ATOM 663 C CA . ARG A 1 86 ? -13.998 -3.777 4.257 1.00 96.69 86 ARG A CA 1
ATOM 664 C C . ARG A 1 86 ? -13.852 -3.020 5.579 1.00 96.69 86 ARG A C 1
ATOM 666 O O . ARG A 1 86 ? -14.557 -3.335 6.541 1.00 96.69 86 ARG A O 1
ATOM 673 N N . LEU A 1 87 ? -12.999 -2.000 5.632 1.00 93.12 87 LEU A N 1
ATOM 674 C CA . LEU A 1 87 ? -12.842 -1.112 6.790 1.00 93.12 87 LEU A CA 1
ATOM 675 C C . LEU A 1 87 ? -14.155 -0.396 7.141 1.00 93.12 87 LEU A C 1
ATOM 677 O O . LEU A 1 87 ? -14.531 -0.287 8.317 1.00 93.12 87 LEU A O 1
ATOM 681 N N . SER A 1 88 ? -14.899 0.040 6.123 1.00 88.75 88 SER A N 1
ATOM 682 C CA . SER A 1 88 ? -16.208 0.675 6.292 1.00 88.75 88 SER A CA 1
ATOM 683 C C . SER A 1 88 ? -17.236 -0.281 6.906 1.00 88.75 88 SER A C 1
ATOM 685 O O . SER A 1 88 ? -17.962 0.106 7.830 1.00 88.75 88 SER A O 1
ATOM 687 N N . GLU A 1 89 ? -17.260 -1.542 6.472 1.00 92.50 89 GLU A N 1
ATOM 688 C CA . GLU A 1 89 ? -18.117 -2.593 7.038 1.00 92.50 89 GLU A CA 1
ATOM 689 C C . GLU A 1 89 ? -17.759 -2.947 8.483 1.00 92.50 89 GLU A C 1
ATOM 691 O O . GLU A 1 89 ? -18.643 -3.152 9.320 1.00 92.50 89 GLU A O 1
ATOM 696 N N . LEU A 1 90 ? -16.465 -2.968 8.808 1.00 89.50 90 LEU A N 1
ATOM 697 C CA . LEU A 1 90 ? -15.975 -3.139 10.176 1.00 89.50 90 LEU A CA 1
ATOM 698 C C . LEU A 1 90 ? -16.267 -1.914 11.059 1.00 89.50 90 LEU A C 1
ATOM 700 O O . LEU A 1 90 ? -16.035 -1.934 12.269 1.00 89.50 90 LEU A O 1
ATOM 704 N N . GLY A 1 91 ? -16.864 -0.856 10.511 1.00 81.25 91 GLY A N 1
ATOM 705 C CA . GLY A 1 91 ? -17.262 0.308 11.282 1.00 81.25 91 GLY A CA 1
ATOM 706 C C . GLY A 1 91 ? -16.065 1.070 11.839 1.00 81.25 91 GLY A C 1
ATOM 707 O O . GLY A 1 91 ? -16.217 1.707 12.883 1.00 81.25 91 GLY A O 1
ATOM 708 N N . ALA A 1 92 ? -14.921 1.051 11.142 1.00 66.75 92 ALA A N 1
ATOM 709 C CA . ALA A 1 92 ? -13.755 1.881 11.459 1.00 66.75 92 ALA A CA 1
ATOM 710 C C . ALA A 1 92 ? -14.151 3.368 11.625 1.00 66.75 92 ALA A C 1
ATOM 712 O O . ALA A 1 92 ? -13.675 4.058 12.521 1.00 66.75 92 ALA A O 1
ATOM 713 N N . ASN A 1 93 ? -15.198 3.811 10.914 1.00 54.34 93 ASN A N 1
ATOM 714 C CA . ASN A 1 93 ? -15.849 5.122 11.063 1.00 54.34 93 ASN A CA 1
ATOM 715 C C . ASN A 1 93 ? -16.414 5.443 12.472 1.00 54.34 93 ASN A C 1
ATOM 717 O O . ASN A 1 93 ? -16.780 6.591 12.737 1.00 54.34 93 ASN A O 1
ATOM 721 N N . ARG A 1 94 ? -16.545 4.457 13.372 1.00 44.88 94 ARG A N 1
ATOM 722 C CA . ARG A 1 94 ? -17.018 4.620 14.761 1.00 44.88 94 ARG A CA 1
ATOM 723 C C . ARG A 1 94 ? -15.907 4.483 15.806 1.00 44.88 94 ARG A C 1
ATOM 725 O O . ARG A 1 94 ? -16.147 4.836 16.960 1.00 44.88 94 ARG A O 1
ATOM 732 N N . SER A 1 95 ? -14.703 4.056 15.425 1.00 43.97 95 SER A N 1
ATOM 733 C CA . SER A 1 95 ? -13.574 3.892 16.346 1.00 43.97 95 SER A CA 1
ATOM 734 C C . SER A 1 95 ? -12.748 5.179 16.453 1.00 43.97 95 SER A C 1
ATOM 736 O O . SER A 1 95 ? -11.567 5.239 16.145 1.00 43.97 95 SER A O 1
ATOM 738 N N . VAL A 1 96 ? -13.382 6.252 16.932 1.00 42.41 96 VAL A N 1
ATOM 739 C CA . VAL A 1 96 ? -12.702 7.523 17.276 1.00 42.41 96 VAL A CA 1
ATOM 740 C C . VAL A 1 96 ? -11.919 7.399 18.606 1.00 42.41 96 VAL A C 1
ATOM 742 O O . VAL A 1 96 ? -11.372 8.370 19.118 1.00 42.41 96 VAL A O 1
ATOM 745 N N . LEU A 1 97 ? -11.828 6.193 19.179 1.00 40.81 97 LEU A N 1
ATOM 746 C CA . LEU A 1 97 ? -11.155 5.901 20.451 1.00 40.81 97 LEU A CA 1
ATOM 747 C C . LEU A 1 97 ? -9.783 5.218 20.299 1.00 40.81 97 LEU A C 1
ATOM 749 O O . LEU A 1 97 ? -9.234 4.742 21.285 1.00 40.81 97 LEU A O 1
ATOM 753 N N . ALA A 1 98 ? -9.184 5.252 19.106 1.00 42.44 98 ALA A N 1
ATOM 754 C CA . ALA A 1 98 ? -7.814 4.787 18.859 1.00 42.44 98 ALA A CA 1
ATOM 755 C C . ALA A 1 98 ? -6.796 5.932 18.670 1.00 42.44 98 ALA A C 1
ATOM 757 O O . ALA A 1 98 ? -5.725 5.738 18.101 1.00 42.44 98 ALA A O 1
ATOM 758 N N . VAL A 1 99 ? -7.069 7.120 19.230 1.00 40.41 99 VAL A N 1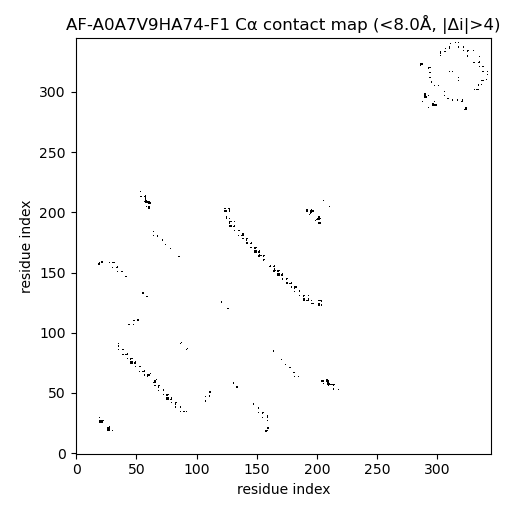
ATOM 759 C CA . VAL A 1 99 ? -6.057 8.194 19.367 1.00 40.41 99 VAL A CA 1
ATOM 760 C C . VAL A 1 99 ? -4.834 7.719 20.186 1.00 40.41 99 VAL A C 1
ATOM 762 O O . VAL A 1 99 ? -3.780 8.339 20.138 1.00 40.41 99 VAL A O 1
ATOM 765 N N . GLY A 1 100 ? -4.942 6.589 20.898 1.00 39.56 100 GLY A N 1
ATOM 766 C CA . GLY A 1 100 ? -3.868 5.995 21.699 1.00 39.56 100 GLY A CA 1
ATOM 767 C C . GLY A 1 100 ? -3.027 4.896 21.036 1.00 39.56 100 GLY A C 1
ATOM 768 O O . GLY A 1 100 ? -2.126 4.400 21.703 1.00 39.56 100 GLY A O 1
ATOM 769 N N . PHE A 1 101 ? -3.286 4.499 19.780 1.00 37.53 101 PHE A N 1
ATOM 770 C CA . PHE A 1 101 ? -2.515 3.429 19.105 1.00 37.53 101 PHE A CA 1
ATOM 771 C C . PHE A 1 101 ? -1.957 3.821 17.720 1.00 37.53 101 PHE A C 1
ATOM 773 O O . PHE A 1 101 ? -1.013 3.204 17.243 1.00 37.53 101 PHE A O 1
ATOM 780 N N . GLY A 1 102 ? -2.465 4.890 17.096 1.00 37.88 102 GLY A N 1
ATOM 781 C CA . GLY A 1 102 ? -2.095 5.315 15.734 1.00 37.88 102 GLY A CA 1
ATOM 782 C C . GLY A 1 102 ? -0.852 6.204 15.610 1.00 37.88 102 GLY A C 1
ATOM 783 O O . GLY A 1 102 ? -0.677 6.865 14.594 1.00 37.88 102 GLY A O 1
ATOM 784 N N . ALA A 1 103 ? 0.015 6.235 16.625 1.00 37.38 103 ALA A N 1
ATOM 785 C CA . ALA A 1 103 ? 1.406 6.668 16.470 1.00 37.38 103 ALA A CA 1
ATOM 786 C C . ALA A 1 103 ? 2.292 5.481 16.047 1.00 37.38 103 ALA A C 1
ATOM 788 O O . ALA A 1 103 ? 3.437 5.367 16.484 1.00 37.38 103 ALA A O 1
ATOM 789 N N . ALA A 1 104 ? 1.758 4.585 15.208 1.00 42.12 104 ALA A N 1
ATOM 790 C CA . ALA A 1 104 ? 2.550 3.604 14.485 1.00 42.12 104 ALA A CA 1
ATOM 791 C C . ALA A 1 104 ? 3.372 4.361 13.437 1.00 42.12 104 ALA A C 1
ATOM 793 O O . ALA A 1 104 ? 2.998 4.546 12.281 1.00 42.12 104 ALA A O 1
ATOM 794 N N . GLN A 1 105 ? 4.490 4.894 13.912 1.00 41.59 105 GLN A N 1
ATOM 795 C CA . GLN A 1 105 ? 5.604 5.270 13.075 1.00 41.59 105 GLN A CA 1
ATOM 796 C C . GLN A 1 105 ? 5.971 4.085 12.164 1.00 41.59 105 GLN A C 1
ATOM 798 O O . GLN A 1 105 ? 6.036 2.940 12.608 1.00 41.59 105 GLN A O 1
ATOM 803 N N . THR A 1 106 ? 6.349 4.435 10.931 1.00 45.56 106 THR A N 1
ATOM 804 C CA . THR A 1 106 ? 7.376 3.765 10.108 1.00 45.56 106 THR A CA 1
ATOM 805 C C . THR A 1 106 ? 7.066 2.419 9.444 1.00 45.56 106 THR A C 1
ATOM 807 O O . THR A 1 106 ? 7.721 1.444 9.786 1.00 45.56 106 THR A O 1
ATOM 810 N N . VAL A 1 107 ? 6.265 2.386 8.362 1.00 38.59 107 VAL A N 1
ATOM 811 C CA . VAL A 1 107 ? 6.488 1.354 7.311 1.00 38.59 107 VAL A CA 1
ATOM 812 C C . VAL A 1 107 ? 6.417 1.895 5.869 1.00 38.59 107 VAL A C 1
ATOM 814 O O . VAL A 1 107 ? 7.334 1.638 5.097 1.00 38.59 107 VAL A O 1
ATOM 817 N N . ILE A 1 108 ? 5.485 2.796 5.515 1.00 38.00 108 ILE A N 1
ATOM 818 C CA . ILE A 1 108 ? 5.534 3.510 4.205 1.00 38.00 108 ILE A CA 1
ATOM 819 C C . ILE A 1 108 ? 6.703 4.504 4.120 1.00 38.00 108 ILE A C 1
ATOM 821 O O . ILE A 1 108 ? 7.119 4.901 3.032 1.00 38.00 108 ILE A O 1
ATOM 825 N N . GLY A 1 109 ? 7.282 4.893 5.262 1.00 37.91 109 GLY A N 1
ATOM 826 C CA . GLY A 1 109 ? 8.338 5.910 5.354 1.00 37.91 109 GLY A CA 1
ATOM 827 C C . GLY A 1 109 ? 9.596 5.649 4.509 1.00 37.91 109 GLY A C 1
ATOM 828 O O . GLY A 1 109 ? 10.459 6.520 4.444 1.00 37.91 109 GLY A O 1
ATOM 829 N N . GLN A 1 110 ? 9.715 4.487 3.858 1.00 35.69 110 GLN A N 1
ATOM 830 C CA . GLN A 1 110 ? 10.844 4.104 3.011 1.00 35.69 110 GLN A CA 1
ATOM 831 C C . GLN A 1 110 ? 10.477 3.632 1.591 1.00 35.69 110 GLN A C 1
ATOM 833 O O . GLN A 1 110 ? 11.402 3.453 0.803 1.00 35.69 110 GLN A O 1
ATOM 838 N N . ALA A 1 111 ? 9.197 3.513 1.206 1.00 39.72 111 ALA A N 1
ATOM 839 C CA . ALA A 1 111 ? 8.830 3.075 -0.152 1.00 39.72 111 ALA A CA 1
ATOM 840 C C . ALA A 1 111 ? 9.222 4.094 -1.251 1.00 39.72 111 ALA A C 1
ATOM 842 O O . ALA A 1 111 ? 9.498 3.715 -2.382 1.00 39.72 111 ALA A O 1
ATOM 843 N N . LEU A 1 112 ? 9.309 5.391 -0.917 1.00 36.28 112 LEU A N 1
ATOM 844 C CA . LEU A 1 112 ? 9.490 6.491 -1.887 1.00 36.28 112 LEU A CA 1
ATOM 845 C C . LEU A 1 112 ? 10.679 7.426 -1.607 1.00 36.28 112 LEU A C 1
ATOM 847 O O . LEU A 1 112 ? 10.894 8.396 -2.332 1.00 36.28 112 LEU A O 1
ATOM 851 N N . ALA A 1 113 ? 11.491 7.171 -0.580 1.00 43.09 113 ALA A N 1
ATOM 852 C CA . ALA A 1 113 ? 12.629 8.046 -0.278 1.00 43.09 113 ALA A CA 1
ATOM 853 C C . ALA A 1 113 ? 13.783 7.949 -1.306 1.00 43.09 113 ALA A C 1
ATOM 855 O O . ALA A 1 113 ? 14.751 8.704 -1.218 1.00 43.09 113 ALA A O 1
ATOM 856 N N . LEU A 1 114 ? 13.738 7.032 -2.278 1.00 42.53 114 LEU A N 1
ATOM 857 C CA . LEU A 1 114 ? 14.862 6.714 -3.165 1.00 42.53 114 LEU A CA 1
ATOM 858 C C . LEU A 1 114 ? 14.317 6.458 -4.578 1.00 42.53 114 LEU A C 1
ATOM 860 O O . LEU A 1 114 ? 13.431 5.645 -4.753 1.00 42.53 114 LEU A O 1
ATOM 864 N N . THR A 1 115 ? 14.802 7.125 -5.628 1.00 43.03 115 THR A N 1
ATOM 865 C CA . THR A 1 115 ? 16.162 6.851 -6.120 1.00 43.03 115 THR A CA 1
ATOM 866 C C . THR A 1 115 ? 17.081 8.059 -6.363 1.00 43.03 115 THR A C 1
ATOM 868 O O . THR A 1 115 ? 18.108 7.865 -6.999 1.00 43.03 115 THR A O 1
ATOM 871 N N . LYS A 1 116 ? 16.812 9.252 -5.810 1.00 41.69 116 LYS A N 1
ATOM 872 C CA . LYS A 1 116 ? 17.477 10.548 -6.134 1.00 41.69 116 LYS A CA 1
ATOM 873 C C . LYS A 1 116 ? 16.885 11.212 -7.384 1.00 41.69 116 LYS A C 1
ATOM 875 O O . LYS A 1 116 ? 16.420 10.539 -8.298 1.00 41.69 116 LYS A O 1
ATOM 880 N N . GLY A 1 117 ? 16.827 12.546 -7.328 1.00 43.84 117 GLY A N 1
ATOM 881 C CA . GLY A 1 117 ? 16.019 13.424 -8.180 1.00 43.84 117 GLY A CA 1
ATOM 882 C C . GLY A 1 117 ? 16.315 13.385 -9.691 1.00 43.84 117 GLY A C 1
ATOM 883 O O . GLY A 1 117 ? 17.175 12.633 -10.142 1.00 43.84 117 GLY A O 1
ATOM 884 N N . PRO A 1 118 ? 15.622 14.221 -10.491 1.00 34.78 118 PRO A N 1
ATOM 885 C CA . PRO A 1 118 ? 15.532 14.132 -11.961 1.00 34.78 118 PRO A CA 1
ATOM 886 C C . PRO A 1 118 ? 16.841 14.376 -12.745 1.00 34.78 118 PRO A C 1
ATOM 888 O O . PRO A 1 118 ? 16.806 14.548 -13.960 1.00 34.78 118 PRO A O 1
ATOM 891 N N . VAL A 1 119 ? 18.001 14.391 -12.087 1.00 41.22 119 VAL A N 1
ATOM 892 C CA . VAL A 1 119 ? 19.278 14.835 -12.666 1.00 41.22 119 VAL A CA 1
ATOM 893 C C . VAL A 1 119 ? 20.151 13.678 -13.186 1.00 41.22 119 VAL A C 1
ATOM 895 O O . VAL A 1 119 ? 21.013 13.913 -14.027 1.00 41.22 119 VAL A O 1
ATOM 898 N N . ASP A 1 120 ? 19.878 12.418 -12.830 1.00 41.56 120 ASP A N 1
ATOM 899 C CA . ASP A 1 120 ? 20.670 11.270 -13.328 1.00 41.56 120 ASP A CA 1
ATOM 900 C C . ASP A 1 120 ? 20.207 10.720 -14.699 1.00 41.56 120 ASP A C 1
ATOM 902 O O . ASP A 1 120 ? 20.791 9.781 -15.236 1.00 41.56 120 ASP A O 1
ATOM 906 N N . LEU A 1 121 ? 19.195 11.331 -15.327 1.00 44.72 121 LEU A N 1
ATOM 907 C CA . LEU A 1 121 ? 18.653 10.935 -16.641 1.00 44.72 121 LEU A CA 1
ATOM 908 C C . LEU A 1 121 ? 19.563 11.284 -17.843 1.00 44.72 121 LEU A C 1
ATOM 910 O O . LEU A 1 121 ? 19.245 10.935 -18.976 1.00 44.72 121 LEU A O 1
ATOM 914 N N . VAL A 1 122 ? 20.699 11.959 -17.633 1.00 42.94 122 VAL A N 1
ATOM 915 C CA . VAL A 1 122 ? 21.456 12.639 -18.710 1.00 42.94 122 VAL A CA 1
ATOM 916 C C . VAL A 1 122 ? 22.587 11.790 -19.326 1.00 42.94 122 VAL A C 1
ATOM 918 O O . VAL A 1 122 ? 23.417 12.281 -20.089 1.00 42.94 122 VAL A O 1
ATOM 921 N N . ARG A 1 123 ? 22.632 10.475 -19.096 1.00 48.09 123 ARG A N 1
ATOM 922 C CA . ARG A 1 123 ? 23.541 9.601 -19.859 1.00 48.09 123 ARG A CA 1
ATOM 923 C C . ARG A 1 123 ? 22.823 8.310 -20.215 1.00 48.09 123 ARG A C 1
ATOM 925 O O . ARG A 1 123 ? 22.521 7.522 -19.328 1.00 48.09 123 ARG A O 1
ATOM 932 N N . GLY A 1 124 ? 22.595 8.074 -21.510 1.00 48.59 124 GLY A N 1
ATOM 933 C CA . GLY A 1 124 ? 21.910 6.900 -22.083 1.00 48.59 124 GLY A CA 1
ATOM 934 C C . GLY A 1 124 ? 22.546 5.525 -21.812 1.00 48.59 124 GLY A C 1
ATOM 935 O O . GLY A 1 124 ? 22.347 4.608 -22.588 1.00 48.59 124 GLY A O 1
ATOM 936 N N . ARG A 1 125 ? 23.334 5.382 -20.739 1.00 53.03 125 ARG A N 1
ATOM 937 C CA . ARG A 1 125 ? 23.847 4.117 -20.195 1.00 53.03 125 ARG A CA 1
ATOM 938 C C . ARG A 1 125 ? 23.127 3.672 -18.909 1.00 53.03 125 ARG A C 1
ATOM 940 O O . ARG A 1 125 ? 23.433 2.598 -18.415 1.00 53.03 125 ARG A O 1
ATOM 947 N N . ALA A 1 126 ? 22.214 4.483 -18.359 1.00 66.25 126 ALA A N 1
ATOM 948 C CA . ALA A 1 126 ? 21.561 4.234 -17.064 1.00 66.25 126 ALA A CA 1
ATOM 949 C C . ALA A 1 126 ? 20.103 3.730 -17.157 1.00 66.25 126 ALA A C 1
ATOM 951 O O . ALA A 1 126 ? 19.508 3.406 -16.132 1.00 66.25 126 ALA A O 1
ATOM 952 N N . GLY A 1 127 ? 19.506 3.680 -18.355 1.00 78.75 127 GLY A N 1
ATOM 953 C CA . GLY A 1 127 ? 18.086 3.354 -18.541 1.00 78.75 127 GLY A CA 1
ATOM 954 C C . GLY A 1 127 ? 17.761 1.896 -18.220 1.00 78.75 127 GLY A C 1
ATOM 955 O O . GLY A 1 127 ? 16.951 1.617 -17.342 1.00 78.75 127 GLY A O 1
ATOM 956 N N . GLU A 1 128 ? 18.442 0.958 -18.875 1.00 86.69 128 GLU A N 1
ATOM 957 C CA . GLU A 1 128 ? 18.251 -0.485 -18.686 1.00 86.69 128 GLU A CA 1
ATOM 958 C C . GLU A 1 128 ? 18.613 -0.936 -17.268 1.00 86.69 128 GLU A C 1
ATOM 960 O O . GLU A 1 128 ? 17.871 -1.697 -16.644 1.00 86.69 128 GLU A O 1
ATOM 965 N N . GLU A 1 129 ? 19.714 -0.410 -16.720 1.00 84.56 129 GLU A N 1
ATOM 966 C CA . GLU A 1 129 ? 20.110 -0.665 -15.332 1.00 84.56 129 GLU A CA 1
ATOM 967 C C . GLU A 1 129 ? 19.018 -0.214 -14.355 1.00 84.56 129 GLU A C 1
ATOM 969 O O . GLU A 1 129 ? 18.699 -0.931 -13.402 1.00 84.56 129 GLU A O 1
ATOM 974 N N . LYS A 1 130 ? 18.394 0.938 -14.624 1.00 85.12 130 LYS A N 1
ATOM 975 C CA . LYS A 1 130 ? 17.285 1.445 -13.822 1.00 85.12 130 LYS A CA 1
ATOM 976 C C . LYS A 1 130 ? 16.032 0.585 -13.956 1.00 85.12 130 LYS A C 1
ATOM 978 O O . LYS A 1 130 ? 15.418 0.303 -12.937 1.00 85.12 130 LYS A O 1
ATOM 983 N N . LEU A 1 131 ? 15.678 0.114 -15.153 1.00 90.31 131 LEU A N 1
ATOM 984 C CA . LEU A 1 131 ? 14.544 -0.806 -15.320 1.00 90.31 131 LEU A CA 1
ATOM 985 C C . LEU A 1 131 ? 14.754 -2.107 -14.539 1.00 90.31 131 LEU A C 1
ATOM 987 O O . LEU A 1 131 ? 13.850 -2.555 -13.839 1.00 90.31 131 LEU A O 1
ATOM 991 N N . LEU A 1 132 ? 15.961 -2.679 -14.600 1.00 91.06 132 LEU A N 1
ATOM 992 C CA . LEU A 1 132 ? 16.315 -3.861 -13.814 1.00 91.06 132 LEU A CA 1
ATOM 993 C C . LEU A 1 132 ? 16.240 -3.589 -12.308 1.00 91.06 132 LEU A C 1
ATOM 995 O O . LEU A 1 132 ? 15.831 -4.467 -11.550 1.00 91.06 132 LEU A O 1
ATOM 999 N N . LYS A 1 133 ? 16.669 -2.405 -11.861 1.00 86.56 133 LYS A N 1
ATOM 1000 C CA . LYS A 1 133 ? 16.570 -2.014 -10.455 1.00 86.56 133 LYS A CA 1
ATOM 1001 C C . LYS A 1 133 ? 15.112 -1.870 -10.022 1.00 86.56 133 LYS A C 1
ATOM 1003 O O . LYS A 1 133 ? 14.731 -2.522 -9.060 1.00 86.56 133 LYS A O 1
ATOM 1008 N N . ASN A 1 134 ? 14.307 -1.118 -10.770 1.00 86.19 134 ASN A N 1
ATOM 1009 C CA . ASN A 1 134 ? 12.885 -0.942 -10.488 1.00 86.19 134 ASN A CA 1
ATOM 1010 C C . ASN A 1 134 ? 12.176 -2.302 -10.405 1.00 86.19 134 ASN A C 1
ATOM 1012 O O . ASN A 1 134 ? 11.454 -2.542 -9.453 1.00 86.19 134 ASN A O 1
ATOM 1016 N N . ALA A 1 135 ? 12.448 -3.232 -11.327 1.00 92.25 135 ALA A N 1
ATOM 1017 C CA . ALA A 1 135 ? 11.850 -4.569 -11.289 1.00 92.25 135 ALA A CA 1
ATOM 1018 C C . ALA A 1 135 ? 12.223 -5.371 -10.030 1.00 92.25 135 ALA A C 1
ATOM 1020 O O . ALA A 1 135 ? 11.424 -6.167 -9.546 1.00 92.25 135 ALA A O 1
ATOM 1021 N N . LYS A 1 136 ? 13.434 -5.186 -9.490 1.00 88.19 136 LYS A N 1
ATOM 1022 C CA . LYS A 1 136 ? 13.837 -5.803 -8.216 1.00 88.19 136 LYS A CA 1
ATOM 1023 C C . LYS A 1 136 ? 13.138 -5.155 -7.027 1.00 88.19 136 LYS A C 1
ATOM 1025 O O . LYS A 1 136 ? 12.795 -5.871 -6.092 1.00 88.19 136 LYS A O 1
ATOM 1030 N N . ASP A 1 137 ? 12.962 -3.838 -7.076 1.00 84.19 137 ASP A N 1
ATOM 1031 C CA . ASP A 1 137 ? 12.237 -3.092 -6.053 1.00 84.19 137 ASP A CA 1
ATOM 1032 C C . ASP A 1 137 ? 10.761 -3.539 -6.037 1.00 84.19 137 ASP A C 1
ATOM 1034 O O . ASP A 1 137 ? 10.260 -3.874 -4.970 1.00 84.19 137 ASP A O 1
ATOM 1038 N N . GLU A 1 138 ? 10.118 -3.703 -7.204 1.00 87.62 138 GLU A N 1
ATOM 1039 C CA . GLU A 1 138 ? 8.762 -4.276 -7.307 1.00 87.62 138 GLU A CA 1
ATOM 1040 C C . GLU A 1 138 ? 8.700 -5.692 -6.724 1.00 87.62 138 GLU A C 1
ATOM 1042 O O . GLU A 1 138 ? 7.906 -5.957 -5.833 1.00 87.62 138 GLU A O 1
ATOM 1047 N N . VAL A 1 139 ? 9.608 -6.593 -7.121 1.00 91.88 139 VAL A N 1
ATOM 1048 C CA . VAL A 1 139 ? 9.674 -7.965 -6.572 1.00 91.88 139 VAL A CA 1
ATOM 1049 C C . VAL A 1 139 ? 9.779 -7.988 -5.043 1.00 91.88 139 VAL A C 1
ATOM 1051 O O . VAL A 1 139 ? 9.236 -8.890 -4.404 1.00 91.88 139 VAL A O 1
ATOM 1054 N N . ALA A 1 140 ? 10.508 -7.041 -4.449 1.00 86.69 140 ALA A N 1
ATOM 1055 C CA . ALA A 1 140 ? 10.620 -6.937 -3.000 1.00 86.69 140 ALA A CA 1
ATOM 1056 C C . ALA A 1 140 ? 9.311 -6.451 -2.357 1.00 86.69 140 ALA A C 1
ATOM 1058 O O . ALA A 1 140 ? 8.933 -6.982 -1.311 1.00 86.69 140 ALA A O 1
ATOM 1059 N N . THR A 1 141 ? 8.628 -5.490 -2.985 1.00 86.06 141 THR A N 1
ATOM 1060 C CA . THR A 1 141 ? 7.316 -4.987 -2.555 1.00 86.06 141 THR A CA 1
ATOM 1061 C C . THR A 1 141 ? 6.265 -6.096 -2.572 1.00 86.06 141 THR A C 1
ATOM 1063 O O . THR A 1 141 ? 5.690 -6.368 -1.522 1.00 86.06 141 THR A O 1
ATOM 1066 N N . GLU A 1 142 ? 6.122 -6.838 -3.676 1.00 93.81 142 GLU A N 1
ATOM 1067 C CA . GLU A 1 142 ? 5.153 -7.948 -3.767 1.00 93.81 142 GLU A CA 1
ATOM 1068 C C . GLU A 1 142 ? 5.374 -8.995 -2.668 1.00 93.81 142 GLU A C 1
ATOM 1070 O O . GLU A 1 142 ? 4.445 -9.528 -2.069 1.00 93.81 142 GLU A O 1
ATOM 1075 N N . ALA A 1 143 ? 6.639 -9.319 -2.375 1.00 92.25 143 ALA A N 1
ATOM 1076 C CA . ALA A 1 143 ? 6.964 -10.294 -1.339 1.00 92.25 143 ALA A CA 1
ATOM 1077 C C . ALA A 1 143 ? 6.551 -9.805 0.060 1.00 92.25 143 ALA A C 1
ATOM 1079 O O . ALA A 1 143 ? 6.141 -10.613 0.899 1.00 92.25 143 ALA A O 1
ATOM 1080 N N . LEU A 1 144 ? 6.658 -8.498 0.317 1.00 89.06 144 LEU A N 1
ATOM 1081 C CA . LEU A 1 144 ? 6.187 -7.884 1.556 1.00 89.06 144 LEU A CA 1
ATOM 1082 C C . LEU A 1 144 ? 4.655 -7.873 1.627 1.00 89.06 144 LEU A C 1
ATOM 1084 O O . LEU A 1 144 ? 4.102 -8.148 2.693 1.00 89.06 144 LEU A O 1
ATOM 1088 N N . GLU A 1 145 ? 3.972 -7.609 0.516 1.00 92.38 145 GLU A N 1
ATOM 1089 C CA . GLU A 1 145 ? 2.508 -7.633 0.435 1.00 92.38 145 GLU A CA 1
ATOM 1090 C C . GLU A 1 145 ? 1.961 -9.042 0.662 1.00 92.38 145 GLU A C 1
ATOM 1092 O O . GLU A 1 145 ? 1.091 -9.229 1.512 1.00 92.38 145 GLU A O 1
ATOM 1097 N N . ILE A 1 146 ? 2.554 -10.065 0.040 1.00 96.94 146 ILE A N 1
ATOM 1098 C CA . ILE A 1 146 ? 2.210 -11.475 0.293 1.00 96.94 146 ILE A CA 1
ATOM 1099 C C . ILE A 1 146 ? 2.321 -11.799 1.787 1.00 96.94 146 ILE A C 1
ATOM 1101 O O . ILE A 1 146 ? 1.383 -12.341 2.374 1.00 96.94 146 ILE A O 1
ATOM 1105 N N . ALA A 1 147 ? 3.433 -11.420 2.426 1.00 91.94 147 ALA A N 1
ATOM 1106 C CA . ALA A 1 147 ? 3.631 -11.645 3.857 1.00 91.94 147 ALA A CA 1
ATOM 1107 C C . ALA A 1 147 ? 2.623 -10.865 4.723 1.00 91.94 147 ALA A C 1
ATOM 1109 O O . ALA A 1 147 ? 2.155 -11.367 5.749 1.00 91.94 147 ALA A O 1
ATOM 1110 N N . THR A 1 148 ? 2.267 -9.649 4.306 1.00 93.12 148 THR A N 1
ATOM 1111 C CA . THR A 1 148 ? 1.251 -8.821 4.968 1.00 93.12 148 THR A CA 1
ATOM 1112 C C . THR A 1 148 ? -0.114 -9.503 4.915 1.00 93.12 148 THR A C 1
ATOM 1114 O O . THR A 1 148 ? -0.770 -9.654 5.949 1.00 93.12 148 THR A O 1
ATOM 1117 N N . TYR A 1 149 ? -0.521 -9.999 3.746 1.00 98.25 149 TYR A N 1
ATOM 1118 C CA . TYR A 1 149 ? -1.802 -10.676 3.573 1.00 98.25 149 TYR A CA 1
ATOM 1119 C C . TYR A 1 149 ? -1.852 -12.065 4.216 1.00 98.25 149 TYR A C 1
ATOM 1121 O O . TYR A 1 149 ? -2.902 -12.429 4.745 1.00 98.25 149 TYR A O 1
ATOM 1129 N N . ASP A 1 150 ? -0.737 -12.797 4.289 1.00 98.25 150 ASP A N 1
ATOM 1130 C CA . ASP A 1 150 ? -0.624 -13.997 5.133 1.00 98.25 150 ASP A CA 1
ATOM 1131 C C . ASP A 1 150 ? -0.918 -13.670 6.605 1.00 98.25 150 ASP A C 1
ATOM 1133 O O . ASP A 1 150 ? -1.685 -14.368 7.277 1.00 98.25 150 ASP A O 1
ATOM 1137 N N . GLY A 1 151 ? -0.336 -12.575 7.105 1.00 95.94 151 GLY A N 1
ATOM 1138 C CA . GLY A 1 151 ? -0.568 -12.084 8.460 1.00 95.94 151 GLY A CA 1
ATOM 1139 C C . GLY A 1 151 ? -2.030 -11.704 8.702 1.00 95.94 151 GLY A C 1
ATOM 1140 O O . GLY A 1 151 ? -2.618 -12.129 9.698 1.00 95.94 151 GLY A O 1
ATOM 1141 N N . ILE A 1 152 ? -2.635 -10.946 7.784 1.00 97.56 152 ILE A N 1
ATOM 1142 C CA . ILE A 1 152 ? -4.045 -10.539 7.871 1.00 97.56 152 ILE A CA 1
ATOM 1143 C C . ILE A 1 152 ? -4.967 -11.757 7.820 1.00 97.56 152 ILE A C 1
ATOM 1145 O O . ILE A 1 152 ? -5.896 -11.842 8.625 1.00 97.56 152 ILE A O 1
ATOM 1149 N N . GLU A 1 153 ? -4.719 -12.714 6.921 1.00 98.19 153 GLU A N 1
ATOM 1150 C CA . GLU A 1 153 ? -5.493 -13.952 6.843 1.00 98.19 153 GLU A CA 1
ATOM 1151 C C . GLU A 1 153 ? -5.456 -14.695 8.183 1.00 98.19 153 GLU A C 1
ATOM 1153 O O . GLU A 1 153 ? -6.507 -15.057 8.721 1.00 98.19 153 GLU A O 1
ATOM 1158 N N . ALA A 1 154 ? -4.261 -14.903 8.740 1.00 96.00 154 ALA A N 1
ATOM 1159 C CA . ALA A 1 154 ? -4.086 -15.622 9.995 1.00 96.00 154 ALA A CA 1
ATOM 1160 C C . ALA A 1 154 ? -4.809 -14.926 11.159 1.00 96.00 154 ALA A C 1
ATOM 1162 O O . ALA A 1 154 ? -5.560 -15.579 11.894 1.00 96.00 154 ALA A O 1
ATOM 1163 N N . THR A 1 155 ? -4.649 -13.606 11.301 1.00 94.12 155 THR A N 1
ATOM 1164 C CA . THR A 1 155 ? -5.339 -12.826 12.339 1.00 94.12 155 THR A CA 1
ATOM 1165 C C . THR A 1 155 ? -6.855 -12.885 12.162 1.00 94.12 155 THR A C 1
ATOM 1167 O O . THR A 1 155 ? -7.583 -13.155 13.119 1.00 94.12 155 THR A O 1
ATOM 1170 N N . ALA A 1 156 ? -7.349 -12.671 10.941 1.00 95.12 156 ALA A N 1
ATOM 1171 C CA . ALA A 1 156 ? -8.775 -12.677 10.640 1.00 95.12 156 ALA A CA 1
ATOM 1172 C C . ALA A 1 156 ? -9.413 -14.041 10.947 1.00 95.12 156 ALA A C 1
ATOM 1174 O O . ALA A 1 156 ? -10.469 -14.105 11.579 1.00 95.12 156 ALA A O 1
ATOM 1175 N N . ARG A 1 157 ? -8.743 -15.146 10.592 1.00 94.62 157 ARG A N 1
ATOM 1176 C CA . ARG A 1 157 ? -9.194 -16.502 10.943 1.00 94.62 157 ARG A CA 1
ATOM 1177 C C . ARG A 1 157 ? -9.226 -16.727 12.451 1.00 94.62 157 ARG A C 1
ATOM 1179 O O . ARG A 1 157 ? -10.188 -17.314 12.941 1.00 94.62 157 ARG A O 1
ATOM 1186 N N . ALA A 1 158 ? -8.223 -16.243 13.186 1.00 90.25 158 ALA A N 1
ATOM 1187 C CA . ALA A 1 158 ? -8.162 -16.397 14.639 1.00 90.25 158 ALA A CA 1
ATOM 1188 C C . ALA A 1 158 ? -9.336 -15.711 15.362 1.00 90.25 158 ALA A C 1
ATOM 1190 O O . ALA A 1 158 ? -9.781 -16.207 16.394 1.00 90.25 158 ALA A O 1
ATOM 1191 N N . VAL A 1 159 ? -9.866 -14.613 14.806 1.00 91.12 159 VAL A N 1
ATOM 1192 C CA . VAL A 1 159 ? -11.014 -13.865 15.359 1.00 91.12 159 VAL A CA 1
ATOM 1193 C C . VAL A 1 159 ? -12.365 -14.255 14.752 1.00 91.12 159 VAL A C 1
ATOM 1195 O O . VAL A 1 159 ? -13.384 -13.661 15.099 1.00 91.12 159 VAL A O 1
ATOM 1198 N N . GLY A 1 160 ? -12.395 -15.238 13.846 1.00 91.00 160 GLY A N 1
ATOM 1199 C CA . GLY A 1 160 ? -13.616 -15.660 13.152 1.00 91.00 160 GLY A CA 1
ATOM 1200 C C . GLY A 1 160 ? -14.107 -14.685 12.073 1.00 91.00 160 GLY A C 1
ATOM 1201 O O . GLY A 1 160 ? -15.242 -14.804 11.610 1.00 91.00 160 GLY A O 1
ATOM 1202 N N . ASP A 1 161 ? -13.277 -13.734 11.638 1.00 94.75 161 ASP A N 1
ATOM 1203 C CA . ASP A 1 161 ? -13.590 -12.819 10.540 1.00 94.75 161 ASP A CA 1
ATOM 1204 C C . ASP A 1 161 ? -13.311 -13.480 9.182 1.00 94.75 161 ASP A C 1
ATOM 1206 O O . ASP A 1 161 ? -12.307 -13.230 8.510 1.00 94.75 161 ASP A O 1
ATOM 1210 N N . VAL A 1 162 ? -14.239 -14.345 8.770 1.00 96.56 162 VAL A N 1
ATOM 1211 C CA . VAL A 1 162 ? -14.148 -15.094 7.508 1.00 96.56 162 VAL A CA 1
ATOM 1212 C C . VAL A 1 162 ? -14.055 -14.159 6.300 1.00 96.56 162 VAL A C 1
ATOM 1214 O O . VAL A 1 162 ? -13.275 -14.416 5.387 1.00 96.56 162 VAL A O 1
ATOM 1217 N N . LYS A 1 163 ? -14.793 -13.043 6.305 1.00 98.06 163 LYS A N 1
ATOM 1218 C CA . LYS A 1 163 ? -14.837 -12.124 5.160 1.00 98.06 163 LYS A CA 1
ATOM 1219 C C . LYS A 1 163 ? -13.496 -11.426 4.937 1.00 98.06 163 LYS A C 1
ATOM 1221 O O . LYS A 1 163 ? -13.069 -11.292 3.792 1.00 98.06 163 LYS A O 1
ATOM 1226 N N . THR A 1 164 ? -12.827 -10.998 6.009 1.00 98.38 164 THR A N 1
ATOM 1227 C CA . THR A 1 164 ? -11.478 -10.424 5.903 1.00 98.38 164 THR A CA 1
ATOM 1228 C C . THR A 1 164 ? -10.455 -11.481 5.493 1.00 98.38 164 THR A C 1
ATOM 1230 O O . THR A 1 164 ? -9.626 -11.208 4.630 1.00 98.38 164 THR A O 1
ATOM 1233 N N . ALA A 1 165 ? -10.543 -12.700 6.037 1.00 98.50 165 ALA A N 1
ATOM 1234 C CA . ALA A 1 165 ? -9.640 -13.785 5.654 1.00 98.50 165 ALA A CA 1
ATOM 1235 C C . ALA A 1 165 ? -9.747 -14.123 4.157 1.00 98.50 165 ALA A C 1
ATOM 1237 O O . ALA A 1 165 ? -8.737 -14.249 3.472 1.00 98.50 165 ALA A O 1
ATOM 1238 N N . GLU A 1 166 ? -10.965 -14.221 3.622 1.00 98.62 166 GLU A N 1
ATOM 1239 C CA . GLU A 1 166 ? -11.188 -14.465 2.193 1.00 98.62 166 GLU A CA 1
ATOM 1240 C C . GLU A 1 166 ? -10.710 -13.310 1.311 1.00 98.62 166 GLU A C 1
ATOM 1242 O O . GLU A 1 166 ? -10.233 -13.551 0.203 1.00 98.62 166 GLU A O 1
ATOM 1247 N N . LEU A 1 167 ? -10.844 -12.063 1.775 1.00 98.75 167 LEU A N 1
ATOM 1248 C CA . LEU A 1 167 ? -10.293 -10.905 1.076 1.00 98.75 167 LEU A CA 1
ATOM 1249 C C . LEU A 1 167 ? -8.766 -10.996 0.993 1.00 98.75 167 LEU A C 1
ATOM 1251 O O . LEU A 1 167 ? -8.229 -10.920 -0.107 1.00 98.75 167 LEU A O 1
ATOM 1255 N N . ALA A 1 168 ? -8.094 -11.250 2.118 1.00 98.62 168 ALA A N 1
ATOM 1256 C CA . ALA A 1 168 ? -6.641 -11.390 2.165 1.00 98.62 168 ALA A CA 1
ATOM 1257 C C . ALA A 1 168 ? -6.130 -12.517 1.250 1.00 98.62 168 ALA A C 1
ATOM 1259 O O . ALA A 1 168 ? -5.181 -12.309 0.505 1.00 98.62 168 ALA A O 1
ATOM 1260 N N . VAL A 1 169 ? -6.803 -13.675 1.217 1.00 98.75 169 VAL A N 1
ATOM 1261 C CA . VAL A 1 169 ? -6.450 -14.786 0.308 1.00 98.75 169 VAL A CA 1
ATOM 1262 C C . VAL A 1 169 ? -6.548 -14.380 -1.163 1.00 98.75 169 VAL A C 1
ATOM 1264 O O . VAL A 1 169 ? -5.696 -14.765 -1.965 1.00 98.75 169 VAL A O 1
ATOM 1267 N N . ARG A 1 170 ? -7.596 -13.636 -1.544 1.00 98.69 170 ARG A N 1
ATOM 1268 C CA . ARG A 1 170 ? -7.767 -13.196 -2.935 1.00 98.69 170 ARG A CA 1
ATOM 1269 C C . ARG A 1 170 ? -6.664 -12.233 -3.353 1.00 98.69 170 ARG A C 1
ATOM 1271 O O . ARG A 1 170 ? -6.095 -12.452 -4.420 1.00 98.69 170 ARG A O 1
ATOM 1278 N N . ILE A 1 171 ? -6.378 -11.237 -2.512 1.00 98.44 171 ILE A N 1
ATOM 1279 C CA . ILE A 1 171 ? -5.337 -10.240 -2.775 1.00 98.44 171 ILE A CA 1
ATOM 1280 C C . ILE A 1 171 ? -3.965 -10.920 -2.817 1.00 98.44 171 ILE A C 1
ATOM 1282 O O . ILE A 1 171 ? -3.301 -10.863 -3.841 1.00 98.44 171 ILE A O 1
ATOM 1286 N N . ARG A 1 172 ? -3.612 -11.739 -1.814 1.00 98.50 172 ARG A N 1
ATOM 1287 C CA . ARG A 1 172 ? -2.366 -12.529 -1.830 1.00 98.50 172 ARG A CA 1
ATOM 1288 C C . ARG A 1 172 ? -2.187 -13.318 -3.128 1.00 98.50 172 ARG A C 1
ATOM 1290 O O . ARG A 1 172 ? -1.100 -13.353 -3.690 1.00 98.50 172 ARG A O 1
ATOM 1297 N N . GLY A 1 173 ? -3.251 -13.946 -3.630 1.00 98.50 173 GLY A N 1
ATOM 1298 C CA . GLY A 1 173 ? -3.190 -14.681 -4.891 1.00 98.50 173 GLY A CA 1
ATOM 1299 C C . GLY A 1 173 ? -2.923 -13.796 -6.119 1.00 98.50 173 GLY A C 1
ATOM 1300 O O . GLY A 1 173 ? -2.398 -14.304 -7.110 1.00 98.50 173 GLY A O 1
ATOM 1301 N N . GLN A 1 174 ? -3.313 -12.517 -6.102 1.00 98.25 174 GLN A N 1
ATOM 1302 C CA . GLN A 1 174 ? -2.954 -11.529 -7.130 1.00 98.25 174 GLN A CA 1
ATOM 1303 C C . GLN A 1 174 ? -1.455 -11.213 -7.052 1.00 98.25 174 GLN A C 1
ATOM 1305 O O . GLN A 1 174 ? -0.755 -11.464 -8.036 1.00 98.25 174 GLN A O 1
ATOM 1310 N N . GLU A 1 175 ? -0.962 -10.854 -5.868 1.00 97.75 175 GLU A N 1
ATOM 1311 C CA . GLU A 1 175 ? 0.456 -10.535 -5.619 1.00 97.75 175 GLU A CA 1
ATOM 1312 C C . GLU A 1 175 ? 1.384 -11.725 -5.923 1.00 97.75 175 GLU A C 1
ATOM 1314 O O . GLU A 1 175 ? 2.437 -11.579 -6.537 1.00 97.75 175 GLU A O 1
ATOM 1319 N N . GLU A 1 176 ? 0.984 -12.961 -5.605 1.00 98.62 176 GLU A N 1
ATOM 1320 C CA . GLU A 1 176 ? 1.745 -14.169 -5.965 1.00 98.62 176 GLU A CA 1
ATOM 1321 C C . GLU A 1 176 ? 1.917 -14.324 -7.486 1.00 98.62 176 GLU A C 1
ATOM 1323 O O . GLU A 1 176 ? 2.999 -14.685 -7.972 1.00 98.62 176 GLU A O 1
ATOM 1328 N N . ARG A 1 177 ? 0.855 -14.056 -8.261 1.00 98.44 177 ARG A N 1
ATOM 1329 C CA . ARG A 1 177 ? 0.912 -14.116 -9.730 1.00 98.44 177 ARG A CA 1
ATOM 1330 C C . ARG A 1 177 ? 1.792 -13.006 -10.283 1.00 98.44 177 ARG A C 1
ATOM 1332 O O . ARG A 1 177 ? 2.574 -13.262 -11.201 1.00 98.44 177 ARG A O 1
ATOM 1339 N N . GLN A 1 178 ? 1.679 -11.811 -9.719 1.00 96.56 178 GLN A N 1
ATOM 1340 C CA . GLN A 1 178 ? 2.466 -10.658 -10.117 1.00 96.56 178 GLN A CA 1
ATOM 1341 C C . GLN A 1 178 ? 3.954 -10.858 -9.812 1.00 96.56 178 GLN A C 1
ATOM 1343 O O . GLN A 1 178 ? 4.786 -10.734 -10.714 1.00 96.56 178 GLN A O 1
ATOM 1348 N N . LEU A 1 179 ? 4.298 -11.290 -8.597 1.00 97.50 179 LEU A N 1
ATOM 1349 C CA . LEU A 1 179 ? 5.655 -11.661 -8.200 1.00 97.50 179 LEU A CA 1
ATOM 1350 C C . LEU A 1 179 ? 6.267 -12.687 -9.160 1.00 97.50 179 LEU A C 1
ATOM 1352 O O . LEU A 1 179 ? 7.419 -12.542 -9.583 1.00 97.50 179 LEU A O 1
ATOM 1356 N N . SER A 1 180 ? 5.512 -13.729 -9.524 1.00 98.44 180 SER A N 1
ATOM 1357 C CA . SER A 1 180 ? 5.974 -14.729 -10.493 1.00 98.44 180 SER A CA 1
ATOM 1358 C C . SER A 1 180 ? 6.275 -14.088 -11.850 1.00 98.44 180 SER A C 1
ATOM 1360 O O . SER A 1 180 ? 7.354 -14.295 -12.409 1.00 98.44 180 SER A O 1
ATOM 1362 N N . ALA A 1 181 ? 5.360 -13.261 -12.354 1.00 97.75 181 ALA A N 1
ATOM 1363 C CA . ALA A 1 181 ? 5.495 -12.618 -13.653 1.00 97.75 181 ALA A CA 1
ATOM 1364 C C . ALA A 1 181 ? 6.651 -11.593 -13.691 1.00 97.75 181 ALA A C 1
ATOM 1366 O O . ALA A 1 181 ? 7.406 -11.551 -14.664 1.00 97.75 181 ALA A O 1
ATOM 1367 N N . LEU A 1 182 ? 6.866 -10.822 -12.619 1.00 96.44 182 LEU A N 1
ATOM 1368 C CA . LEU A 1 182 ? 8.014 -9.917 -12.478 1.00 96.44 182 LEU A CA 1
ATOM 1369 C C . LEU A 1 182 ? 9.340 -10.681 -12.506 1.00 96.44 182 LEU A C 1
ATOM 1371 O O . LEU A 1 182 ? 10.278 -10.295 -13.210 1.00 96.44 182 LEU A O 1
ATOM 1375 N N . ARG A 1 183 ? 9.421 -11.804 -11.782 1.00 97.69 183 ARG A N 1
ATOM 1376 C CA . ARG A 1 183 ? 10.624 -12.648 -11.750 1.00 97.69 183 ARG A CA 1
ATOM 1377 C C . ARG A 1 183 ? 10.969 -13.223 -13.121 1.00 97.69 183 ARG A C 1
ATOM 1379 O O . ARG A 1 183 ? 12.154 -13.346 -13.428 1.00 97.69 183 ARG A O 1
ATOM 1386 N N . GLU A 1 184 ? 9.973 -13.526 -13.949 1.00 97.69 184 GLU A N 1
ATOM 1387 C CA . GLU A 1 184 ? 10.174 -13.969 -15.334 1.00 97.69 184 GLU A CA 1
ATOM 1388 C C . GLU A 1 184 ? 10.743 -12.867 -16.245 1.00 97.69 184 GLU A C 1
ATOM 1390 O O . GLU A 1 184 ? 11.433 -13.180 -17.215 1.00 97.69 184 GLU A O 1
ATOM 1395 N N . GLN A 1 185 ? 10.524 -11.584 -15.929 1.00 96.81 185 GLN A N 1
ATOM 1396 C CA . GLN A 1 185 ? 11.094 -10.459 -16.687 1.00 96.81 185 GLN A CA 1
ATOM 1397 C C . GLN A 1 185 ? 12.557 -10.158 -16.322 1.00 96.81 185 GLN A C 1
ATOM 1399 O O . GLN A 1 185 ? 13.307 -9.636 -17.154 1.00 96.81 185 GLN A O 1
ATOM 1404 N N . LEU A 1 186 ? 13.000 -10.503 -15.105 1.00 96.75 186 LEU A N 1
ATOM 1405 C CA . LEU A 1 186 ? 14.348 -10.174 -14.616 1.00 96.75 186 LEU A CA 1
ATOM 1406 C C . LEU A 1 186 ? 15.495 -10.633 -15.543 1.00 96.75 186 LEU A C 1
ATOM 1408 O O . LEU A 1 186 ? 16.420 -9.841 -15.742 1.00 96.75 186 LEU A O 1
ATOM 1412 N N . PRO A 1 187 ? 15.491 -11.850 -16.133 1.00 97.75 187 PRO A N 1
ATOM 1413 C CA . PRO A 1 187 ? 16.568 -12.284 -17.022 1.00 97.75 187 PRO A CA 1
ATOM 1414 C C . PRO A 1 187 ? 16.703 -11.421 -18.279 1.00 97.75 187 PRO A C 1
ATOM 1416 O O . PRO A 1 187 ? 17.823 -11.120 -18.690 1.00 97.75 187 PRO A O 1
ATOM 1419 N N . GLU A 1 188 ? 15.590 -11.006 -18.886 1.00 95.19 188 GLU A N 1
ATOM 1420 C CA . GLU A 1 188 ? 15.618 -10.175 -20.095 1.00 95.19 188 GLU A CA 1
ATOM 1421 C C . GLU A 1 188 ? 16.065 -8.746 -19.786 1.00 95.19 188 GLU A C 1
ATOM 1423 O O . GLU A 1 188 ? 16.909 -8.203 -20.501 1.00 95.19 188 GLU A O 1
ATOM 1428 N N . LEU A 1 189 ? 15.604 -8.173 -18.669 1.00 94.38 189 LEU A N 1
ATOM 1429 C CA . LEU A 1 189 ? 16.084 -6.874 -18.190 1.00 94.38 189 LEU A CA 1
ATOM 1430 C C . LEU A 1 189 ? 17.588 -6.914 -17.881 1.00 94.38 189 LEU A C 1
ATOM 1432 O O . LEU A 1 189 ? 18.326 -6.011 -18.266 1.00 94.38 189 LEU A O 1
ATOM 1436 N N . ALA A 1 190 ? 18.079 -7.992 -17.264 1.00 95.31 190 ALA A N 1
ATOM 1437 C CA . ALA A 1 190 ? 19.505 -8.165 -16.997 1.00 95.31 190 ALA A CA 1
ATOM 1438 C C . ALA A 1 190 ? 20.339 -8.276 -18.284 1.00 95.31 190 ALA A C 1
ATOM 1440 O O . ALA A 1 190 ? 21.384 -7.632 -18.395 1.00 95.31 190 ALA A O 1
ATOM 1441 N N . LYS A 1 191 ? 19.876 -9.047 -19.277 1.00 94.69 191 LYS A N 1
ATOM 1442 C CA . LYS A 1 191 ? 20.532 -9.137 -20.593 1.00 94.69 191 LYS A CA 1
ATOM 1443 C C . LYS A 1 191 ? 20.560 -7.782 -21.300 1.00 94.69 191 LYS A C 1
ATOM 1445 O O . LYS A 1 191 ? 21.590 -7.434 -21.873 1.00 94.69 191 LYS A O 1
ATOM 1450 N N . ALA A 1 192 ? 19.467 -7.019 -21.245 1.00 91.62 192 ALA A N 1
ATOM 1451 C CA . ALA A 1 192 ? 19.400 -5.675 -21.814 1.00 91.62 192 ALA A CA 1
ATOM 1452 C C . ALA A 1 192 ? 20.429 -4.738 -21.162 1.00 91.62 192 ALA A C 1
ATOM 1454 O O . ALA A 1 192 ? 21.192 -4.087 -21.874 1.00 91.62 192 ALA A O 1
ATOM 1455 N N . THR A 1 193 ? 20.546 -4.762 -19.831 1.00 89.56 193 THR A N 1
ATOM 1456 C CA . THR A 1 193 ? 21.571 -4.005 -19.094 1.00 89.56 193 THR A CA 1
ATOM 1457 C C . THR A 1 193 ? 22.989 -4.389 -19.515 1.00 89.56 193 THR A C 1
ATOM 1459 O O . THR A 1 193 ? 23.824 -3.517 -19.745 1.00 89.56 193 THR A O 1
ATOM 1462 N N . VAL A 1 194 ? 23.276 -5.686 -19.675 1.00 91.69 194 VAL A N 1
ATOM 1463 C CA . VAL A 1 194 ? 24.595 -6.143 -20.144 1.00 91.69 194 VAL A CA 1
ATOM 1464 C C . VAL A 1 194 ? 24.879 -5.669 -21.571 1.00 91.69 194 VAL A C 1
ATOM 1466 O O . VAL A 1 194 ? 25.980 -5.184 -21.819 1.00 91.69 194 VAL A O 1
ATOM 1469 N N . ARG A 1 195 ? 23.917 -5.757 -22.503 1.00 89.56 195 ARG A N 1
ATOM 1470 C CA . ARG A 1 195 ? 24.091 -5.245 -23.878 1.00 89.56 195 ARG A CA 1
ATOM 1471 C C . ARG A 1 195 ? 24.390 -3.745 -23.888 1.00 89.56 195 ARG A C 1
ATOM 1473 O O . ARG A 1 195 ? 25.371 -3.328 -24.506 1.00 89.56 195 ARG A O 1
ATOM 1480 N N . ALA A 1 196 ? 23.627 -2.965 -23.128 1.00 86.88 196 ALA A N 1
ATOM 1481 C CA . ALA A 1 196 ? 23.815 -1.522 -23.035 1.00 86.88 196 ALA A CA 1
ATOM 1482 C C . ALA A 1 196 ? 25.201 -1.147 -22.477 1.00 86.88 196 ALA A C 1
ATOM 1484 O O . ALA A 1 196 ? 25.887 -0.284 -23.029 1.00 86.88 196 ALA A O 1
ATOM 1485 N N . ILE A 1 197 ? 25.648 -1.818 -21.408 1.00 79.88 197 ILE A N 1
ATOM 1486 C CA . ILE A 1 197 ? 26.914 -1.498 -20.731 1.00 79.88 197 ILE A CA 1
ATOM 1487 C C . ILE A 1 197 ? 28.128 -2.053 -21.486 1.00 79.88 197 ILE A C 1
ATOM 1489 O O . ILE A 1 197 ? 29.100 -1.328 -21.697 1.00 79.88 197 ILE A O 1
ATOM 1493 N N . ALA A 1 198 ? 28.099 -3.331 -21.866 1.00 85.12 198 ALA A N 1
ATOM 1494 C CA . ALA A 1 198 ? 29.266 -4.042 -22.386 1.00 85.12 198 ALA A CA 1
ATOM 1495 C C . ALA A 1 198 ? 29.414 -3.933 -23.909 1.00 85.12 198 ALA A C 1
ATOM 1497 O O . ALA A 1 198 ? 30.538 -3.873 -24.402 1.00 85.12 198 ALA A O 1
ATOM 1498 N N . ALA A 1 199 ? 28.302 -3.903 -24.650 1.00 84.88 199 ALA A N 1
ATOM 1499 C CA . ALA A 1 199 ? 28.317 -3.821 -26.112 1.00 84.88 199 ALA A CA 1
ATOM 1500 C C . ALA A 1 199 ? 28.087 -2.393 -26.636 1.00 84.88 199 ALA A C 1
ATOM 1502 O O . ALA A 1 199 ? 28.278 -2.144 -27.822 1.00 84.88 199 ALA A O 1
ATOM 1503 N N . GLY A 1 200 ? 27.686 -1.453 -25.769 1.00 83.44 200 GLY A N 1
ATOM 1504 C CA . GLY A 1 200 ? 27.290 -0.104 -26.184 1.00 83.44 200 GLY A CA 1
ATOM 1505 C C . GLY A 1 200 ? 25.996 -0.075 -27.005 1.00 83.44 200 GLY A C 1
ATOM 1506 O O . GLY A 1 200 ? 25.702 0.943 -27.625 1.00 83.44 200 GLY A O 1
ATOM 1507 N N . ASP A 1 201 ? 25.247 -1.179 -27.004 1.00 84.94 201 ASP A N 1
ATOM 1508 C CA . ASP A 1 201 ? 23.993 -1.371 -27.729 1.00 84.94 201 ASP A CA 1
ATOM 1509 C C . ASP A 1 201 ? 22.822 -1.130 -26.768 1.00 84.94 201 ASP A C 1
ATOM 1511 O O . ASP A 1 201 ? 22.280 -2.057 -26.158 1.00 84.94 201 ASP A O 1
ATOM 1515 N N . ALA A 1 202 ? 22.530 0.151 -26.533 1.00 84.12 202 ALA A N 1
ATOM 1516 C CA . ALA A 1 202 ? 21.429 0.577 -25.680 1.00 84.12 202 ALA A CA 1
ATOM 1517 C C . ALA A 1 202 ? 20.103 0.502 -26.451 1.00 84.12 202 ALA A C 1
ATOM 1519 O O . ALA A 1 202 ? 19.974 1.027 -27.555 1.00 84.12 202 ALA A O 1
ATOM 1520 N N . SER A 1 203 ? 19.115 -0.135 -25.832 1.00 81.56 203 SER A N 1
ATOM 1521 C CA . SER A 1 203 ? 17.756 -0.326 -26.355 1.00 81.56 203 SER A CA 1
ATOM 1522 C C . SER A 1 203 ? 16.720 0.574 -25.676 1.00 81.56 203 SER A C 1
ATOM 1524 O O . SER A 1 203 ? 15.586 0.670 -26.138 1.00 81.56 203 SER A O 1
ATOM 1526 N N . TYR A 1 204 ? 17.090 1.227 -24.572 1.00 83.44 204 TYR A N 1
ATOM 1527 C CA . TYR A 1 204 ? 16.231 2.147 -23.845 1.00 83.44 204 TYR A CA 1
ATOM 1528 C C . TYR A 1 204 ? 16.039 3.449 -24.627 1.00 83.44 204 TYR A C 1
ATOM 1530 O O . TYR A 1 204 ? 16.983 4.214 -24.835 1.00 83.44 204 TYR A O 1
ATOM 1538 N N . ASP A 1 205 ? 14.790 3.737 -24.984 1.00 80.94 205 ASP A N 1
ATOM 1539 C CA . ASP A 1 205 ? 14.402 4.985 -25.631 1.00 80.94 205 ASP A CA 1
ATOM 1540 C C . ASP A 1 205 ? 13.441 5.776 -24.739 1.00 80.94 205 ASP A C 1
ATOM 1542 O O . ASP A 1 205 ? 12.269 5.428 -24.580 1.00 80.94 205 ASP A O 1
ATOM 1546 N N . VAL A 1 206 ? 13.928 6.890 -24.187 1.00 73.19 206 VAL A N 1
ATOM 1547 C CA . VAL A 1 206 ? 13.126 7.784 -23.343 1.00 73.19 206 VAL A CA 1
ATOM 1548 C C . VAL A 1 206 ? 11.910 8.359 -24.080 1.00 73.19 206 VAL A C 1
ATOM 1550 O O . VAL A 1 206 ? 10.900 8.644 -23.443 1.00 73.19 206 VAL A O 1
ATOM 1553 N N . SER A 1 207 ? 11.953 8.503 -25.407 1.00 74.44 207 SER A N 1
ATOM 1554 C CA . SER A 1 207 ? 10.822 9.019 -26.189 1.00 74.44 207 SER A CA 1
ATOM 1555 C C . SER A 1 207 ? 9.649 8.039 -26.260 1.00 74.44 207 SER A C 1
ATOM 1557 O O . SER A 1 207 ? 8.505 8.454 -26.423 1.00 74.44 207 SER A O 1
ATOM 1559 N N . THR A 1 208 ? 9.928 6.749 -26.060 1.00 77.12 208 THR A N 1
ATOM 1560 C CA . THR A 1 208 ? 8.917 5.686 -25.962 1.00 77.12 208 THR A CA 1
ATOM 1561 C C . THR A 1 208 ? 8.427 5.473 -24.532 1.00 77.12 208 THR A C 1
ATOM 1563 O O . THR A 1 208 ? 7.578 4.618 -24.284 1.00 77.12 208 THR A O 1
ATOM 1566 N N . THR A 1 209 ? 8.953 6.242 -23.575 1.00 75.62 209 THR A N 1
ATOM 1567 C CA . THR A 1 209 ? 8.430 6.258 -22.211 1.00 75.62 209 THR A CA 1
ATOM 1568 C C . THR A 1 209 ? 7.266 7.231 -22.124 1.00 75.62 209 THR A C 1
ATOM 1570 O O . THR A 1 209 ? 7.299 8.334 -22.673 1.00 75.62 209 THR A O 1
ATOM 1573 N N . GLY A 1 210 ? 6.256 6.873 -21.339 1.00 66.00 210 GLY A N 1
ATOM 1574 C CA . GLY A 1 210 ? 5.176 7.788 -20.985 1.00 66.00 210 GLY A CA 1
ATOM 1575 C C . GLY A 1 210 ? 5.611 8.956 -20.088 1.00 66.00 210 GLY A C 1
ATOM 1576 O O . GLY A 1 210 ? 4.737 9.620 -19.552 1.00 66.00 210 GLY A O 1
ATOM 1577 N N . ALA A 1 211 ? 6.905 9.233 -19.877 1.00 63.66 211 ALA A N 1
ATOM 1578 C CA . ALA A 1 211 ? 7.402 10.146 -18.842 1.00 63.66 211 ALA A CA 1
ATOM 1579 C C . ALA A 1 211 ? 6.780 11.551 -18.898 1.00 63.66 211 ALA A C 1
ATOM 1581 O O . ALA A 1 211 ? 6.426 12.112 -17.861 1.00 63.66 211 ALA A O 1
ATOM 1582 N N . ALA A 1 212 ? 6.590 12.109 -20.099 1.00 57.66 212 ALA A N 1
ATOM 1583 C CA . ALA A 1 212 ? 5.971 13.424 -20.281 1.00 57.66 212 ALA A CA 1
ATOM 1584 C C . ALA A 1 212 ? 4.469 13.444 -19.929 1.00 57.66 212 ALA A C 1
ATOM 1586 O O . ALA A 1 212 ? 3.963 14.462 -19.456 1.00 57.66 212 ALA A O 1
ATOM 1587 N N . GLN A 1 213 ? 3.764 12.331 -20.146 1.00 59.34 213 GLN A N 1
ATOM 1588 C CA . GLN A 1 213 ? 2.347 12.161 -19.802 1.00 59.34 213 GLN A CA 1
ATOM 1589 C C . GLN A 1 213 ? 2.173 11.742 -18.339 1.00 59.34 213 GLN A C 1
ATOM 1591 O O . GLN A 1 213 ? 1.323 12.296 -17.655 1.00 59.34 213 GLN A O 1
ATOM 1596 N N . GLY A 1 214 ? 3.029 10.859 -17.826 1.00 58.34 214 GLY A N 1
ATOM 1597 C CA . GLY A 1 214 ? 3.054 10.424 -16.433 1.00 58.34 214 GLY A CA 1
ATOM 1598 C C . GLY A 1 214 ? 3.361 11.566 -15.467 1.00 58.34 214 GLY A C 1
ATOM 1599 O O . GLY A 1 214 ? 2.727 11.654 -14.427 1.00 58.34 214 GLY A O 1
ATOM 1600 N N . LEU A 1 215 ? 4.247 12.506 -15.827 1.00 52.56 215 LEU A N 1
ATOM 1601 C CA . LEU A 1 215 ? 4.482 13.727 -15.040 1.00 52.56 215 LEU A CA 1
ATOM 1602 C C . LEU A 1 215 ? 3.278 14.682 -15.007 1.00 52.56 215 LEU A C 1
ATOM 1604 O O . LEU A 1 215 ? 3.153 15.435 -14.043 1.00 52.56 215 LEU A O 1
ATOM 1608 N N . ARG A 1 216 ? 2.423 14.689 -16.042 1.00 54.38 216 ARG A N 1
ATOM 1609 C CA . ARG A 1 216 ? 1.155 15.441 -16.024 1.00 54.38 216 ARG A CA 1
ATOM 1610 C C . ARG A 1 216 ? 0.098 14.704 -15.215 1.00 54.38 216 ARG A C 1
ATOM 1612 O O . ARG A 1 216 ? -0.421 15.293 -14.287 1.00 54.38 216 ARG A O 1
ATOM 1619 N N . GLY A 1 217 ? -0.108 13.412 -15.469 1.00 52.91 217 GLY A N 1
ATOM 1620 C CA . GLY A 1 217 ? -1.063 12.592 -14.718 1.00 52.91 217 GLY A CA 1
ATOM 1621 C C . GLY A 1 217 ? -0.768 12.557 -13.218 1.00 52.91 217 GLY A C 1
ATOM 1622 O O . GLY A 1 217 ? -1.672 12.757 -12.424 1.00 52.91 217 GLY A O 1
ATOM 1623 N N . LEU A 1 218 ? 0.505 12.434 -12.817 1.00 50.44 218 LEU A N 1
ATOM 1624 C CA . LEU A 1 218 ? 0.912 12.544 -11.411 1.00 50.44 218 LEU A CA 1
ATOM 1625 C C . LEU A 1 218 ? 0.627 13.926 -10.814 1.00 50.44 218 LEU A C 1
ATOM 1627 O O . LEU A 1 218 ? 0.381 14.013 -9.621 1.00 50.44 218 LEU A O 1
ATOM 1631 N N . ARG A 1 219 ? 0.698 15.010 -11.596 1.00 47.28 219 ARG A N 1
ATOM 1632 C CA . ARG A 1 219 ? 0.325 16.347 -11.108 1.00 47.28 219 ARG A CA 1
ATOM 1633 C C . ARG A 1 219 ? -1.185 16.470 -10.970 1.00 47.28 219 ARG A C 1
ATOM 1635 O O . ARG A 1 219 ? -1.626 16.885 -9.910 1.00 47.28 219 ARG A O 1
ATOM 1642 N N . ASP A 1 220 ? -1.922 16.078 -12.002 1.00 48.81 220 ASP A N 1
ATOM 1643 C CA . ASP A 1 220 ? -3.378 16.190 -12.069 1.00 48.81 220 ASP A CA 1
ATOM 1644 C C . ASP A 1 220 ? -4.045 15.315 -10.986 1.00 48.81 220 ASP A C 1
ATOM 1646 O O . ASP A 1 220 ? -4.949 15.770 -10.297 1.00 48.81 220 ASP A O 1
ATOM 1650 N N . GLU A 1 221 ? -3.547 14.097 -10.748 1.00 46.47 221 GLU A N 1
ATOM 1651 C CA . GLU A 1 221 ? -4.062 13.198 -9.702 1.00 46.47 221 GLU A CA 1
ATOM 1652 C C . GLU A 1 221 ? -3.597 13.591 -8.296 1.00 46.47 221 GLU A C 1
ATOM 1654 O O . GLU A 1 221 ? -4.361 13.440 -7.355 1.00 46.47 221 GLU A O 1
ATOM 1659 N N . VAL A 1 222 ? -2.377 14.118 -8.112 1.00 40.88 222 VAL A N 1
ATOM 1660 C CA . VAL A 1 222 ? -1.985 14.693 -6.809 1.00 40.88 222 VAL A CA 1
ATOM 1661 C C . VAL A 1 222 ? -2.824 15.932 -6.507 1.00 40.88 222 VAL A C 1
ATOM 1663 O O . VAL A 1 222 ? -3.155 16.168 -5.352 1.00 40.88 222 VAL A O 1
ATOM 1666 N N . GLU A 1 223 ? -3.178 16.724 -7.518 1.00 41.75 223 GLU A N 1
ATOM 1667 C CA . GLU A 1 223 ? -4.101 17.849 -7.377 1.00 41.75 223 GLU A CA 1
ATOM 1668 C C . GLU A 1 223 ? -5.508 17.360 -6.998 1.00 41.75 223 GLU A C 1
ATOM 1670 O O . GLU A 1 223 ? -6.076 17.875 -6.037 1.00 41.75 223 GLU A O 1
ATOM 1675 N N . GLU A 1 224 ? -6.009 16.302 -7.641 1.00 45.22 224 GLU A N 1
ATOM 1676 C CA . GLU A 1 224 ? -7.307 15.684 -7.334 1.00 45.22 224 GLU A CA 1
ATOM 1677 C C . GLU A 1 224 ? -7.337 15.011 -5.947 1.00 45.22 224 GLU A C 1
ATOM 1679 O O . GLU A 1 224 ? -8.261 15.255 -5.173 1.00 45.22 224 GLU A O 1
ATOM 1684 N N . ASP A 1 225 ? -6.305 14.252 -5.567 1.00 42.66 225 ASP A N 1
ATOM 1685 C CA . ASP A 1 225 ? -6.165 13.646 -4.236 1.00 42.66 225 ASP A CA 1
ATOM 1686 C C . ASP A 1 225 ? -6.030 14.731 -3.154 1.00 42.66 225 ASP A C 1
ATOM 1688 O O . ASP A 1 225 ? -6.625 14.618 -2.082 1.00 42.66 225 ASP A O 1
ATOM 1692 N N . VAL A 1 226 ? -5.302 15.827 -3.415 1.00 37.66 226 VAL A N 1
ATOM 1693 C CA . VAL A 1 226 ? -5.196 16.973 -2.492 1.00 37.66 226 VAL A CA 1
ATOM 1694 C C . VAL A 1 226 ? -6.527 17.716 -2.365 1.00 37.66 226 VAL A C 1
ATOM 1696 O O . VAL A 1 226 ? -6.887 18.122 -1.255 1.00 37.66 226 VAL A O 1
ATOM 1699 N N . GLU A 1 227 ? -7.282 17.883 -3.452 1.00 38.47 227 GLU A N 1
ATOM 1700 C CA . GLU A 1 227 ? -8.630 18.458 -3.417 1.00 38.47 227 GLU A CA 1
ATOM 1701 C C . GLU A 1 227 ? -9.607 17.557 -2.656 1.00 38.47 227 GLU A C 1
ATOM 1703 O O . GLU A 1 227 ? -10.300 18.027 -1.749 1.00 38.47 227 GLU A O 1
ATOM 1708 N N . GLN A 1 228 ? -9.613 16.257 -2.946 1.00 40.31 228 GLN A N 1
ATOM 1709 C CA . GLN A 1 228 ? -10.505 15.278 -2.331 1.00 40.31 228 GLN A CA 1
ATOM 1710 C C . GLN A 1 228 ? -10.197 15.107 -0.837 1.00 40.31 228 GLN A C 1
ATOM 1712 O O . GLN A 1 228 ? -11.106 15.122 -0.004 1.00 40.31 228 GLN A O 1
ATOM 1717 N N . MET A 1 229 ? -8.916 15.062 -0.467 1.00 35.34 229 MET A N 1
ATOM 1718 C CA . MET A 1 229 ? -8.453 15.051 0.920 1.00 35.34 229 MET A CA 1
ATOM 1719 C C . MET A 1 229 ? -8.755 16.390 1.613 1.00 35.34 229 MET A C 1
ATOM 1721 O O . MET A 1 229 ? -9.173 16.410 2.772 1.00 35.34 229 MET A O 1
ATOM 1725 N N . GLY A 1 230 ? -8.637 17.519 0.909 1.00 34.91 230 GLY A N 1
ATOM 1726 C CA . GLY A 1 230 ? -9.018 18.846 1.399 1.00 34.91 230 GLY A CA 1
ATOM 1727 C C . GLY A 1 230 ? -10.515 18.971 1.700 1.00 34.91 230 GLY A C 1
ATOM 1728 O O . GLY A 1 230 ? -10.906 19.531 2.736 1.00 34.91 230 GLY A O 1
ATOM 1729 N N . ASP A 1 231 ? -11.360 18.407 0.844 1.00 41.53 231 ASP A N 1
ATOM 1730 C CA . ASP A 1 231 ? -12.808 18.383 1.015 1.00 41.53 231 ASP A CA 1
ATOM 1731 C C . ASP A 1 231 ? -13.249 17.376 2.074 1.00 41.53 231 ASP A C 1
ATOM 1733 O O . ASP A 1 231 ? -14.103 17.695 2.911 1.00 41.53 231 ASP A O 1
ATOM 1737 N N . GLU A 1 232 ? -12.622 16.205 2.149 1.00 38.12 232 GLU A N 1
ATOM 1738 C CA . GLU A 1 232 ? -12.901 15.227 3.195 1.00 38.12 232 GLU A CA 1
ATOM 1739 C C . GLU A 1 232 ? -12.472 15.750 4.579 1.00 38.12 232 GLU A C 1
ATOM 1741 O O . GLU A 1 232 ? -13.241 15.660 5.544 1.00 38.12 232 GLU A O 1
ATOM 1746 N N . VAL A 1 233 ? -11.310 16.409 4.678 1.00 35.53 233 VAL A N 1
ATOM 1747 C CA . VAL A 1 233 ? -10.828 17.085 5.896 1.00 35.53 233 VAL A CA 1
ATOM 1748 C C . VAL A 1 233 ? -11.748 18.242 6.280 1.00 35.53 233 VAL A C 1
ATOM 1750 O O . VAL A 1 233 ? -12.145 18.332 7.445 1.00 35.53 233 VAL A O 1
ATOM 1753 N N . LYS A 1 234 ? -12.184 19.092 5.337 1.00 42.56 234 LYS A N 1
ATOM 1754 C CA . LYS A 1 234 ? -13.197 20.136 5.604 1.00 42.56 234 LYS A CA 1
ATOM 1755 C C . LYS A 1 234 ? -14.501 19.538 6.119 1.00 42.56 234 LYS A C 1
ATOM 1757 O O . LYS A 1 234 ? -15.131 20.107 7.015 1.00 42.56 234 LYS A O 1
ATOM 1762 N N . THR A 1 235 ? -14.927 18.409 5.568 1.00 51.50 235 THR A N 1
ATOM 1763 C CA . THR A 1 235 ? -16.200 17.768 5.910 1.00 51.50 235 THR A CA 1
ATOM 1764 C C . THR A 1 235 ? -16.128 17.098 7.282 1.00 51.50 235 THR A C 1
ATOM 1766 O O . THR A 1 235 ? -17.011 17.319 8.120 1.00 51.50 235 THR A O 1
ATOM 1769 N N . LYS A 1 236 ? -15.039 16.374 7.577 1.00 46.94 236 LYS A N 1
ATOM 1770 C CA . LYS A 1 236 ? -14.737 15.807 8.901 1.00 46.94 236 LYS A CA 1
ATOM 1771 C C . LYS A 1 236 ? -14.569 16.913 9.950 1.00 46.94 236 LYS A C 1
ATOM 1773 O O . LYS A 1 236 ? -15.187 16.823 11.011 1.00 46.94 236 LYS A O 1
ATOM 1778 N N . ALA A 1 237 ? -13.872 18.007 9.634 1.00 36.69 237 ALA A N 1
ATOM 1779 C CA . ALA A 1 237 ? -13.714 19.169 10.513 1.00 36.69 237 ALA A CA 1
ATOM 1780 C C . ALA A 1 237 ? -15.053 19.864 10.813 1.00 36.69 237 ALA A C 1
ATOM 1782 O O . ALA A 1 237 ? -15.368 20.115 11.977 1.00 36.69 237 ALA A O 1
ATOM 1783 N N . LYS A 1 238 ? -15.905 20.101 9.803 1.00 48.97 238 LYS A N 1
ATOM 1784 C CA . LYS A 1 238 ? -17.263 20.649 9.996 1.00 48.97 238 LYS A CA 1
ATOM 1785 C C . LYS A 1 238 ? -18.128 19.732 10.864 1.00 48.97 238 LYS A C 1
ATOM 1787 O O . LYS A 1 238 ? -18.873 20.211 11.723 1.00 48.97 238 LYS A O 1
ATOM 1792 N N . ARG A 1 239 ? -18.038 18.412 10.669 1.00 54.44 239 ARG A N 1
ATOM 1793 C CA . ARG A 1 239 ? -18.805 17.410 11.429 1.00 54.44 239 ARG A CA 1
ATOM 1794 C C . ARG A 1 239 ? -18.326 17.314 12.882 1.00 54.44 239 ARG A C 1
ATOM 1796 O O . ARG A 1 239 ? -19.162 17.308 13.788 1.00 54.44 239 ARG A O 1
ATOM 1803 N N . ALA A 1 240 ? -17.013 17.350 13.111 1.00 39.59 240 ALA A N 1
ATOM 1804 C CA . ALA A 1 240 ? -16.396 17.418 14.434 1.00 39.59 240 ALA A CA 1
ATOM 1805 C C . ALA A 1 240 ? -16.766 18.721 15.161 1.00 39.59 240 ALA A C 1
ATOM 1807 O O . ALA A 1 240 ? -17.293 18.678 16.270 1.00 39.59 240 ALA A O 1
ATOM 1808 N N . GLN A 1 241 ? -16.630 19.876 14.504 1.00 39.22 241 GLN A N 1
ATOM 1809 C CA . GLN A 1 241 ? -16.987 21.186 15.060 1.00 39.22 241 GLN A CA 1
ATOM 1810 C C . GLN A 1 241 ? -18.475 21.273 15.440 1.00 39.22 241 GLN A C 1
ATOM 1812 O O . GLN A 1 241 ? -18.832 21.850 16.471 1.00 39.22 241 GLN A O 1
ATOM 1817 N N . ARG A 1 242 ? -19.362 20.676 14.636 1.00 57.31 242 ARG A N 1
ATOM 1818 C CA . ARG A 1 242 ? -20.808 20.619 14.899 1.00 57.31 242 ARG A CA 1
ATOM 1819 C C . ARG A 1 242 ? -21.149 19.670 16.056 1.00 57.31 242 ARG A C 1
ATOM 1821 O O . ARG A 1 242 ? -22.048 19.980 16.837 1.00 57.31 242 ARG A O 1
ATOM 1828 N N . SER A 1 243 ? -20.409 18.570 16.209 1.00 47.03 243 SER A N 1
ATOM 1829 C CA . SER A 1 243 ? -20.504 17.676 17.371 1.00 47.03 243 SER A CA 1
ATOM 1830 C C . SER A 1 243 ? -20.055 18.381 18.657 1.00 47.03 243 SER A C 1
ATOM 1832 O O . SER A 1 243 ? -20.816 18.425 19.624 1.00 47.03 243 SER A O 1
ATOM 1834 N N . THR A 1 244 ? -18.895 19.047 18.629 1.00 38.94 244 THR A N 1
ATOM 1835 C CA . THR A 1 244 ? -18.346 19.818 19.756 1.00 38.94 244 THR A CA 1
ATOM 1836 C C . THR A 1 244 ? -19.260 20.973 20.155 1.00 38.94 244 THR A C 1
ATOM 1838 O O . THR A 1 244 ? -19.536 21.161 21.334 1.00 38.94 244 THR A O 1
ATOM 1841 N N . ARG A 1 245 ? -19.833 21.715 19.196 1.00 47.69 245 ARG A N 1
ATOM 1842 C CA . ARG A 1 245 ? -20.847 22.746 19.496 1.00 47.69 245 ARG A CA 1
ATOM 1843 C C . ARG A 1 245 ? -22.096 22.170 20.162 1.00 47.69 245 ARG A C 1
ATOM 1845 O O . ARG A 1 245 ? -22.686 22.821 21.020 1.00 47.69 245 ARG A O 1
ATOM 1852 N N . ARG A 1 246 ? -22.516 20.957 19.790 1.00 55.72 246 ARG A N 1
ATOM 1853 C CA . ARG A 1 246 ? -23.689 20.306 20.388 1.00 55.72 246 ARG A CA 1
ATOM 1854 C C . ARG A 1 246 ? -23.410 19.844 21.819 1.00 55.72 246 ARG A C 1
ATOM 1856 O O . ARG A 1 246 ? -24.288 19.972 22.672 1.00 55.72 246 ARG A O 1
ATOM 1863 N N . THR A 1 247 ? -22.211 19.333 22.096 1.00 44.81 247 THR A N 1
ATOM 1864 C CA . THR A 1 247 ? -21.807 18.918 23.448 1.00 44.81 247 THR A CA 1
ATOM 1865 C C . THR A 1 247 ? -21.588 20.121 24.364 1.00 44.81 247 THR A C 1
ATOM 1867 O O . THR A 1 247 ? -22.109 20.115 25.480 1.00 44.81 247 THR A O 1
ATOM 1870 N N . THR A 1 248 ? -20.945 21.193 23.887 1.00 41.34 248 THR A N 1
ATOM 1871 C CA . THR A 1 248 ? -20.769 22.430 24.668 1.00 41.34 248 THR A CA 1
ATOM 1872 C C . THR A 1 248 ? -22.088 23.159 24.917 1.00 41.34 248 THR A C 1
ATOM 1874 O O . THR A 1 248 ? -22.330 23.594 26.040 1.00 41.34 248 THR A O 1
ATOM 1877 N N . ALA A 1 249 ? -23.004 23.212 23.942 1.00 46.69 249 ALA A N 1
ATOM 1878 C CA . ALA A 1 249 ? -24.345 23.769 24.145 1.00 46.69 249 ALA A CA 1
ATOM 1879 C C . ALA A 1 249 ? -25.173 22.953 25.156 1.00 46.69 249 ALA A C 1
ATOM 1881 O O . ALA A 1 249 ? -25.889 23.524 25.981 1.00 46.69 249 ALA A O 1
ATOM 1882 N N . LYS A 1 250 ? -25.055 21.616 25.144 1.00 49.06 250 LYS A N 1
ATOM 1883 C CA . LYS A 1 250 ? -25.726 20.741 26.119 1.00 49.06 250 LYS A CA 1
ATOM 1884 C C . LYS A 1 250 ? -25.145 20.914 27.528 1.00 49.06 250 LYS A C 1
ATOM 1886 O O . LYS A 1 250 ? -25.916 20.982 28.485 1.00 49.06 250 LYS A O 1
ATOM 1891 N N . ALA A 1 251 ? -23.823 21.049 27.650 1.00 40.53 251 ALA A N 1
ATOM 1892 C CA . ALA A 1 251 ? -23.140 21.324 28.914 1.00 40.53 251 ALA A CA 1
ATOM 1893 C C . ALA A 1 251 ? -23.511 22.709 29.474 1.00 40.53 251 ALA A C 1
ATOM 1895 O O . ALA A 1 251 ? -23.910 22.808 30.633 1.00 40.53 251 ALA A O 1
ATOM 1896 N N . ALA A 1 252 ? -23.506 23.753 28.639 1.00 41.44 252 ALA A N 1
ATOM 1897 C CA . ALA A 1 252 ? -23.927 25.102 29.020 1.00 41.44 252 ALA A CA 1
ATOM 1898 C C . ALA A 1 252 ? -25.411 25.153 29.427 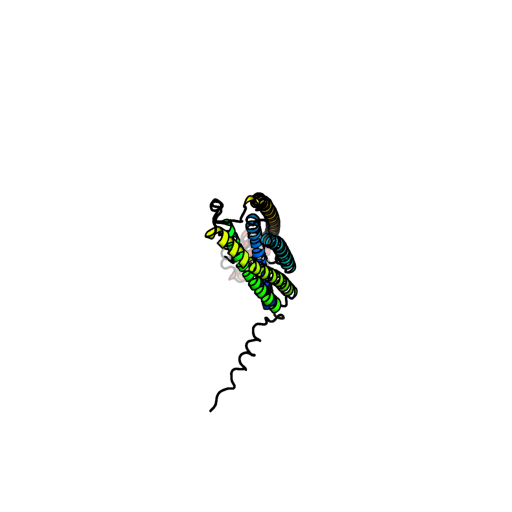1.00 41.44 252 ALA A C 1
ATOM 1900 O O . ALA A 1 252 ? -25.769 25.774 30.427 1.00 41.44 252 ALA A O 1
ATOM 1901 N N . GLY A 1 253 ? -26.285 24.439 28.708 1.00 45.75 253 GLY A N 1
ATOM 1902 C CA . GLY A 1 253 ? -27.701 24.314 29.059 1.00 45.75 253 GLY A CA 1
ATOM 1903 C C . GLY A 1 253 ? -27.952 23.507 30.339 1.00 45.75 253 GLY A C 1
ATOM 1904 O O . GLY A 1 253 ? -28.951 23.736 31.021 1.00 45.75 253 GLY A O 1
ATOM 1905 N N . SER A 1 254 ? -27.070 22.566 30.687 1.00 46.19 254 SER A N 1
ATOM 1906 C CA . SER A 1 254 ? -27.115 21.851 31.969 1.00 46.19 254 SER A CA 1
ATOM 1907 C C . SER A 1 254 ? -26.623 22.743 33.110 1.00 46.19 254 SER A C 1
ATOM 1909 O O . SER A 1 254 ? -27.310 22.869 34.117 1.00 46.19 254 SER A O 1
ATOM 1911 N N . ALA A 1 255 ? -25.501 23.444 32.920 1.00 40.28 255 ALA A N 1
ATOM 1912 C CA . ALA A 1 255 ? -24.945 24.381 33.894 1.00 40.28 255 ALA A CA 1
ATOM 1913 C C . ALA A 1 255 ? -25.913 25.533 34.207 1.00 40.28 255 ALA A C 1
ATOM 1915 O O . ALA A 1 255 ? -26.140 25.843 35.373 1.00 40.28 255 ALA A O 1
ATOM 1916 N N . LYS A 1 256 ? -26.573 26.103 33.187 1.00 42.22 256 LYS A N 1
ATOM 1917 C CA . LYS A 1 256 ? -27.593 27.150 33.363 1.00 42.22 256 LYS A CA 1
ATOM 1918 C C . LYS A 1 256 ? -28.819 26.649 34.135 1.0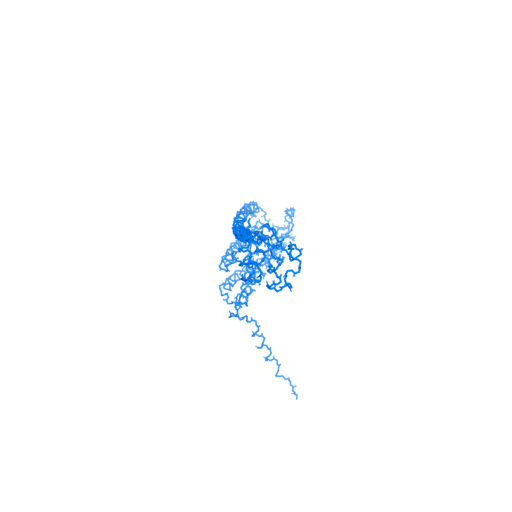0 42.22 256 LYS A C 1
ATOM 1920 O O . LYS A 1 256 ? -29.365 27.374 34.959 1.00 42.22 256 LYS A O 1
ATOM 1925 N N . ARG A 1 257 ? -29.234 25.394 33.921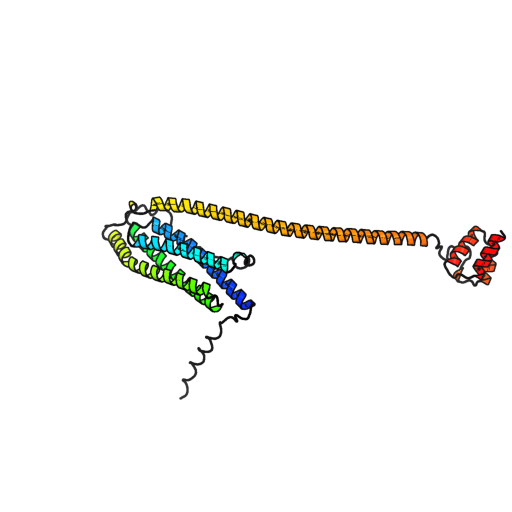 1.00 58.19 257 ARG A N 1
ATOM 1926 C CA . ARG A 1 257 ? -30.329 24.769 34.685 1.00 58.19 257 ARG A CA 1
ATOM 1927 C C . ARG A 1 257 ? -29.943 24.514 36.141 1.00 58.19 257 ARG A C 1
ATOM 1929 O O . ARG A 1 257 ? -30.750 24.784 37.025 1.00 58.19 257 ARG A O 1
ATOM 1936 N N . THR A 1 258 ? -28.717 24.062 36.396 1.00 49.16 258 THR A N 1
ATOM 1937 C CA . THR A 1 258 ? -28.193 23.881 37.758 1.00 49.16 258 THR A CA 1
ATOM 1938 C C . THR A 1 258 ? -28.054 25.218 38.485 1.00 49.16 258 THR A C 1
ATOM 1940 O O . THR A 1 258 ? -28.471 25.319 39.634 1.00 49.16 258 THR A O 1
ATOM 1943 N N . ALA A 1 259 ? -27.563 26.260 37.808 1.00 42.34 259 ALA A N 1
ATOM 1944 C CA . ALA A 1 259 ? -27.454 27.610 38.359 1.00 42.34 259 ALA A CA 1
ATOM 1945 C C . ALA A 1 259 ? -28.830 28.209 38.691 1.00 42.34 259 ALA A C 1
ATOM 1947 O O . ALA A 1 259 ? -29.020 28.719 39.789 1.00 42.34 259 ALA A O 1
ATOM 1948 N N . ASN A 1 260 ? -29.823 28.062 37.809 1.00 55.16 260 ASN A N 1
ATOM 1949 C CA . ASN A 1 260 ? -31.190 28.518 38.086 1.00 55.16 260 ASN A CA 1
ATOM 1950 C C . ASN A 1 260 ? -31.838 27.736 39.240 1.00 55.16 260 ASN A C 1
ATOM 1952 O O . ASN A 1 260 ? -32.563 28.306 40.053 1.00 55.16 260 ASN A O 1
ATOM 1956 N N . LYS A 1 261 ? -31.560 26.431 39.354 1.00 57.88 261 LYS A N 1
ATOM 1957 C CA . LYS A 1 261 ? -32.029 25.612 40.480 1.00 57.88 261 LYS A CA 1
ATOM 1958 C C . LYS A 1 261 ? -31.357 26.021 41.797 1.00 57.88 261 LYS A C 1
ATOM 1960 O O . LYS A 1 261 ? -32.015 26.053 42.832 1.00 57.88 261 LYS A O 1
ATOM 1965 N N . ALA A 1 262 ? -30.072 26.371 41.761 1.00 46.53 262 ALA A N 1
ATOM 1966 C CA . ALA A 1 262 ? -29.344 26.890 42.915 1.00 46.53 262 ALA A CA 1
ATOM 1967 C C . ALA A 1 262 ? -29.853 28.280 43.326 1.00 46.53 262 ALA A C 1
ATOM 1969 O O . ALA A 1 262 ? -30.097 28.495 44.507 1.00 46.53 262 ALA A O 1
ATOM 1970 N N . ALA A 1 263 ? -30.101 29.175 42.366 1.00 47.47 263 ALA A N 1
ATOM 1971 C CA . ALA A 1 263 ? -30.653 30.506 42.611 1.00 47.47 263 ALA A CA 1
ATOM 1972 C C . ALA A 1 263 ? -32.059 30.436 43.223 1.00 47.47 263 ALA A C 1
ATOM 1974 O O . ALA A 1 263 ? -32.294 31.022 44.269 1.00 47.47 263 ALA A O 1
ATOM 1975 N N . THR A 1 264 ? -32.960 29.629 42.656 1.00 56.50 264 THR A N 1
ATOM 1976 C CA . THR A 1 264 ? -34.315 29.428 43.214 1.00 56.50 264 THR A CA 1
ATOM 1977 C C . THR A 1 264 ? -34.296 28.766 44.593 1.00 56.50 264 THR A C 1
ATOM 1979 O O . THR A 1 264 ? -35.137 29.064 45.439 1.00 56.50 264 THR A O 1
ATOM 1982 N N . THR A 1 265 ? -33.324 27.888 44.861 1.00 52.81 265 THR A N 1
ATOM 1983 C CA . THR A 1 265 ? -33.136 27.306 46.199 1.00 52.81 265 THR A CA 1
ATOM 1984 C C . THR A 1 265 ? -32.616 28.354 47.178 1.00 52.81 265 THR A C 1
ATOM 1986 O O . THR A 1 265 ? -33.152 28.441 48.278 1.00 52.81 265 THR A O 1
ATOM 1989 N N . ALA A 1 266 ? -31.643 29.174 46.763 1.00 47.16 266 ALA A N 1
ATOM 1990 C CA . ALA A 1 266 ? -31.078 30.268 47.547 1.00 47.16 266 ALA A CA 1
ATOM 1991 C C . ALA A 1 266 ? -32.143 31.314 47.903 1.00 47.16 266 ALA A C 1
ATOM 1993 O O . ALA A 1 266 ? -32.254 31.695 49.065 1.00 47.16 266 ALA 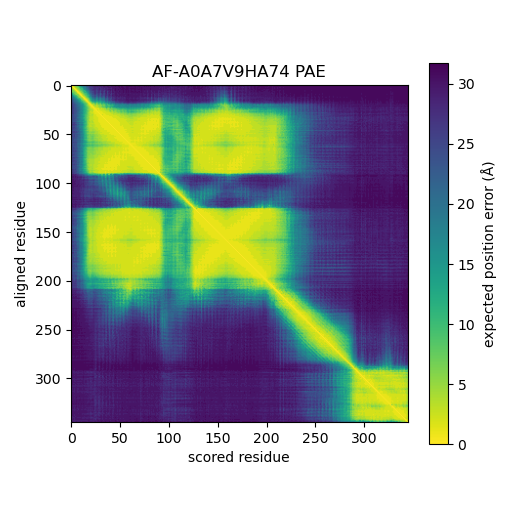A O 1
ATOM 1994 N N . GLU A 1 267 ? -32.980 31.692 46.939 1.00 50.69 267 GLU A N 1
ATOM 1995 C CA . GLU A 1 267 ? -34.104 32.618 47.096 1.00 50.69 267 GLU A CA 1
ATOM 1996 C C . GLU A 1 267 ? -35.161 32.053 48.059 1.00 50.69 267 GLU A C 1
ATOM 1998 O O . GLU A 1 267 ? -35.635 32.746 48.957 1.00 50.69 267 GLU A O 1
ATOM 2003 N N . LYS A 1 268 ? -35.439 30.743 47.983 1.00 54.94 268 LYS A N 1
ATOM 2004 C CA . LYS A 1 268 ? -36.337 30.049 48.917 1.00 54.94 268 LYS A CA 1
ATOM 2005 C C . LYS A 1 268 ? -35.757 29.934 50.333 1.00 54.94 268 LYS A C 1
ATOM 2007 O O . LYS A 1 268 ? -36.507 30.042 51.300 1.00 54.94 268 LYS A O 1
ATOM 2012 N N . THR A 1 269 ? -34.447 29.721 50.489 1.00 53.12 269 THR A N 1
ATOM 2013 C CA . THR A 1 269 ? -33.779 29.743 51.806 1.00 53.12 269 THR A CA 1
ATOM 2014 C C . THR A 1 269 ? -33.660 31.148 52.379 1.00 53.12 269 THR A C 1
ATOM 2016 O O . THR A 1 269 ? -33.802 31.295 53.588 1.00 53.12 269 THR A O 1
ATOM 2019 N N . ALA A 1 270 ? -33.457 32.165 51.539 1.00 49.06 270 ALA A N 1
ATOM 2020 C CA . ALA A 1 270 ? -33.427 33.566 51.944 1.00 49.06 270 ALA A CA 1
ATOM 2021 C C . ALA A 1 270 ? -34.815 34.035 52.394 1.00 49.06 270 ALA A C 1
ATOM 2023 O O . ALA A 1 270 ? -34.923 34.619 53.464 1.00 49.06 270 ALA A O 1
ATOM 2024 N N . GLY A 1 271 ? -35.881 33.671 51.668 1.00 54.75 271 GLY A N 1
ATOM 2025 C CA . GLY A 1 271 ? -37.262 33.902 52.106 1.00 54.75 271 GLY A CA 1
ATOM 2026 C C . GLY A 1 271 ? -37.556 33.231 53.450 1.00 54.75 271 GLY A C 1
ATOM 2027 O O . GLY A 1 271 ? -38.032 33.872 54.375 1.00 54.75 271 GLY A O 1
ATOM 2028 N N . LYS A 1 272 ? -37.133 31.972 53.627 1.00 53.81 272 LYS A N 1
ATOM 2029 C CA . LYS A 1 272 ? -37.317 31.235 54.890 1.00 53.81 272 LYS A CA 1
ATOM 2030 C C . LYS A 1 272 ? -36.461 31.770 56.051 1.00 53.81 272 LYS A C 1
ATOM 2032 O O . LYS A 1 272 ? -36.799 31.538 57.210 1.00 53.81 272 LYS A O 1
ATOM 2037 N N . ALA A 1 273 ? -35.339 32.428 55.756 1.00 50.12 273 ALA A N 1
ATOM 2038 C CA . ALA A 1 273 ? -34.489 33.101 56.735 1.00 50.12 273 ALA A CA 1
ATOM 2039 C C . ALA A 1 273 ? -35.044 34.485 57.105 1.00 50.12 273 ALA A C 1
ATOM 2041 O O . ALA A 1 273 ? -35.019 34.832 58.280 1.00 50.12 273 ALA A O 1
ATOM 2042 N N . ALA A 1 274 ? -35.611 35.217 56.143 1.00 51.53 274 ALA A N 1
ATOM 2043 C CA . ALA A 1 274 ? -36.332 36.466 56.374 1.00 51.53 274 ALA A CA 1
ATOM 2044 C C . ALA A 1 274 ? -37.609 36.228 57.198 1.00 51.53 274 ALA A C 1
ATOM 2046 O O . ALA A 1 274 ? -37.804 36.900 58.201 1.00 51.53 274 ALA A O 1
ATOM 2047 N N . ASP A 1 275 ? -38.388 35.184 56.892 1.00 51.91 275 ASP A N 1
ATOM 2048 C CA . ASP A 1 275 ? -39.567 34.786 57.682 1.00 51.91 275 ASP A CA 1
ATOM 2049 C C . ASP A 1 275 ? -39.202 34.362 59.117 1.00 51.91 275 ASP A C 1
ATOM 2051 O O . ASP A 1 275 ? -40.000 34.505 60.043 1.00 51.91 275 ASP A O 1
ATOM 2055 N N . LYS A 1 276 ? -37.994 33.812 59.319 1.00 55.12 276 LYS A N 1
ATOM 2056 C CA . LYS A 1 276 ? -37.463 33.480 60.652 1.00 55.12 276 LYS A CA 1
ATOM 2057 C C . LYS A 1 276 ? -36.911 34.700 61.383 1.00 55.12 276 LYS A C 1
ATOM 2059 O O . LYS A 1 276 ? -37.023 34.742 62.602 1.00 55.12 276 LYS A O 1
ATOM 2064 N N . ALA A 1 277 ? -36.321 35.656 60.669 1.00 49.44 277 ALA A N 1
ATOM 2065 C CA . ALA A 1 277 ? -35.837 36.909 61.235 1.00 49.44 277 ALA A CA 1
ATOM 2066 C C . ALA A 1 277 ? -37.008 37.808 61.658 1.00 49.44 277 ALA A C 1
ATOM 2068 O O . ALA A 1 277 ? -36.986 38.314 62.770 1.00 49.44 277 ALA A O 1
ATOM 2069 N N . ASP A 1 278 ? -38.072 37.886 60.857 1.00 47.03 278 ASP A N 1
ATOM 2070 C CA . ASP A 1 278 ? -39.293 38.642 61.171 1.00 47.03 278 ASP A CA 1
ATOM 2071 C C . ASP A 1 278 ? -40.074 37.998 62.342 1.00 47.03 278 ASP A C 1
ATOM 2073 O O . ASP A 1 278 ? -40.610 38.679 63.217 1.00 47.03 278 ASP A O 1
ATOM 2077 N N . GLN A 1 279 ? -40.051 36.660 62.453 1.00 52.56 279 GLN A N 1
ATOM 2078 C CA . GLN A 1 279 ? -40.562 35.946 63.635 1.00 52.56 279 GLN A CA 1
ATOM 2079 C C . GLN A 1 279 ? -39.664 36.079 64.875 1.00 52.56 279 GLN A C 1
ATOM 2081 O O . GLN A 1 279 ? -40.178 36.049 65.992 1.00 52.56 279 GLN A O 1
ATOM 2086 N N . ALA A 1 280 ? -38.349 36.242 64.705 1.00 45.44 280 ALA A N 1
ATOM 2087 C CA . ALA A 1 280 ? -37.419 36.492 65.804 1.00 45.44 280 ALA A CA 1
ATOM 2088 C C . ALA A 1 280 ? -37.496 37.947 66.294 1.00 45.44 280 ALA A C 1
ATOM 2090 O O . ALA A 1 280 ? -37.440 38.169 67.497 1.00 45.44 280 ALA A O 1
ATOM 2091 N N . GLU A 1 281 ? -37.713 38.918 65.404 1.00 42.28 281 GLU A N 1
ATOM 2092 C CA . GLU A 1 281 ? -37.889 40.337 65.741 1.00 42.28 281 GLU A CA 1
ATOM 2093 C C . GLU A 1 281 ? -39.245 40.595 66.425 1.00 42.28 281 GLU A C 1
ATOM 2095 O O . GLU A 1 281 ? -39.324 41.338 67.405 1.00 42.28 281 GLU A O 1
ATOM 2100 N N . LYS A 1 282 ? -40.306 39.867 66.035 1.00 45.19 282 LYS A N 1
ATOM 2101 C CA . LYS A 1 282 ? -41.571 39.833 66.799 1.00 45.19 282 LYS A CA 1
ATOM 2102 C C . LYS A 1 282 ? -41.469 39.124 68.154 1.00 45.19 282 LYS A C 1
ATOM 2104 O O . LYS A 1 282 ? -42.303 39.383 69.019 1.00 45.19 282 LYS A O 1
ATOM 2109 N N . ALA A 1 283 ? -40.479 38.252 68.354 1.00 45.69 283 ALA A N 1
ATOM 2110 C CA . ALA A 1 283 ? -40.250 37.545 69.618 1.00 45.69 283 ALA A CA 1
ATOM 2111 C C . ALA A 1 283 ? -39.279 38.276 70.569 1.00 45.69 283 ALA A C 1
ATOM 2113 O O . ALA A 1 283 ? -39.263 37.978 71.761 1.00 45.69 283 ALA A O 1
ATOM 2114 N N . THR A 1 284 ? -38.500 39.252 70.089 1.00 40.41 284 THR A N 1
ATOM 2115 C CA . THR A 1 284 ? -37.530 40.011 70.905 1.00 40.41 284 THR A CA 1
ATOM 2116 C C . THR A 1 284 ? -38.026 41.383 71.364 1.00 40.41 284 THR A C 1
ATOM 2118 O O . THR A 1 284 ? -37.379 42.005 72.202 1.00 40.41 284 THR A O 1
ATOM 2121 N N . ALA A 1 285 ? -39.225 41.814 70.961 1.00 42.47 285 ALA A N 1
ATOM 2122 C CA . ALA A 1 285 ? -39.881 43.016 71.490 1.00 42.47 285 ALA A CA 1
ATOM 2123 C C . ALA A 1 285 ? -40.443 42.869 72.932 1.00 42.47 285 ALA A C 1
ATOM 2125 O O . ALA A 1 285 ? -41.252 43.688 73.364 1.00 42.47 285 ALA A O 1
ATOM 2126 N N . GLY A 1 286 ? -40.037 41.847 73.700 1.00 45.56 286 GLY A N 1
ATOM 2127 C CA . GLY A 1 286 ? -40.603 41.583 75.030 1.00 45.56 286 GLY A CA 1
ATOM 2128 C C . GLY A 1 286 ? -39.746 40.776 76.008 1.00 45.56 286 GLY A C 1
ATOM 2129 O O . GLY A 1 286 ? -40.314 40.132 76.883 1.00 45.56 286 GLY A O 1
ATOM 2130 N N . SER A 1 287 ? -38.413 40.783 75.895 1.00 43.47 287 SER A N 1
ATOM 2131 C CA . SER A 1 287 ? -37.542 40.019 76.806 1.00 43.47 287 SER A CA 1
ATOM 2132 C C . SER A 1 287 ? -36.543 40.919 77.536 1.00 43.47 287 SER A C 1
ATOM 2134 O O . SER A 1 287 ? -35.373 40.995 77.167 1.00 43.47 287 SER A O 1
ATOM 2136 N N . ALA A 1 288 ? -37.002 41.589 78.595 1.00 44.88 288 ALA A N 1
ATOM 2137 C CA . ALA A 1 288 ? -36.110 42.122 79.622 1.00 44.88 288 ALA A CA 1
ATOM 2138 C C . ALA A 1 288 ? -35.553 40.945 80.444 1.00 44.88 288 ALA A C 1
ATOM 2140 O O . ALA A 1 288 ? -36.319 40.137 80.966 1.00 44.88 288 ALA A O 1
ATOM 2141 N N . SER A 1 289 ? -34.230 40.818 80.536 1.00 53.31 289 SER A N 1
ATOM 2142 C CA . SER A 1 289 ? -33.575 39.841 81.416 1.00 53.31 289 SER A CA 1
ATOM 2143 C C . SER A 1 289 ? -33.794 40.197 82.894 1.00 53.31 289 SER A C 1
ATOM 2145 O O . SER A 1 289 ? -33.858 41.378 83.225 1.00 53.31 289 SER A O 1
ATOM 2147 N N . ASN A 1 290 ? -33.819 39.193 83.781 1.00 52.94 290 ASN A N 1
ATOM 2148 C CA . ASN A 1 290 ? -34.092 39.265 85.234 1.00 52.94 290 ASN A CA 1
ATOM 2149 C C . ASN A 1 290 ? -33.369 40.411 86.007 1.00 52.94 290 ASN A C 1
ATOM 2151 O O . ASN A 1 290 ? -33.845 40.864 87.043 1.00 52.94 290 ASN A O 1
ATOM 2155 N N . GLY A 1 291 ? -32.258 40.955 85.492 1.00 54.62 291 GLY A N 1
ATOM 2156 C CA . GLY A 1 291 ? -31.563 42.117 86.073 1.00 54.62 291 GLY A CA 1
ATOM 2157 C C . GLY A 1 291 ? -32.225 43.493 85.868 1.00 54.62 291 GLY A C 1
ATOM 2158 O O . GLY A 1 291 ? -31.811 44.441 86.529 1.00 54.62 291 GLY A O 1
ATOM 2159 N N . ASP A 1 292 ? -33.227 43.612 84.990 1.00 60.94 292 ASP A N 1
ATOM 2160 C CA . ASP A 1 292 ? -33.872 44.888 84.609 1.00 60.94 292 ASP A CA 1
ATOM 2161 C C . ASP A 1 292 ? -35.331 45.004 85.108 1.00 60.94 292 ASP A C 1
ATOM 2163 O O . ASP A 1 292 ? -36.097 45.891 84.719 1.00 60.94 292 ASP A O 1
ATOM 2167 N N . LEU A 1 293 ? -35.752 44.085 85.985 1.00 75.00 293 LEU A N 1
ATOM 2168 C CA . LEU A 1 293 ? -37.067 44.147 86.615 1.00 75.00 293 LEU A CA 1
ATOM 2169 C C . LEU A 1 293 ? -37.066 45.121 87.806 1.00 75.00 293 LEU A C 1
ATOM 2171 O O . LEU A 1 293 ? -36.125 45.128 88.601 1.00 75.00 293 LEU A O 1
ATOM 2175 N N . PRO A 1 294 ? -38.159 45.884 88.017 1.00 79.19 294 PRO A N 1
ATOM 2176 C CA . PRO A 1 294 ? -38.302 46.774 89.176 1.00 79.19 294 PRO A CA 1
ATOM 2177 C C . PRO A 1 294 ? -38.207 46.060 90.537 1.00 79.19 294 PRO A C 1
ATOM 2179 O O . PRO A 1 294 ? -37.928 46.682 91.561 1.00 79.19 294 PRO A O 1
ATOM 2182 N N . ILE A 1 295 ? -38.437 44.744 90.559 1.00 79.94 295 ILE A N 1
ATOM 2183 C CA . ILE A 1 295 ? -38.293 43.893 91.737 1.00 79.94 295 ILE A CA 1
ATOM 2184 C C . ILE A 1 295 ? -37.007 43.075 91.581 1.00 79.94 295 ILE A C 1
ATOM 2186 O O . ILE A 1 295 ? -36.907 42.232 90.695 1.00 79.94 295 ILE A O 1
ATOM 2190 N N . LYS A 1 296 ? -36.039 43.297 92.475 1.00 81.56 296 LYS A N 1
ATOM 2191 C CA . LYS A 1 296 ? -34.779 42.536 92.500 1.00 81.56 296 LYS A CA 1
ATOM 2192 C C . LYS A 1 296 ? -35.014 41.061 92.833 1.00 81.56 296 LYS A C 1
ATOM 2194 O O . LYS A 1 296 ? -35.815 40.764 93.723 1.00 81.56 296 LYS A O 1
ATOM 2199 N N . ASN A 1 297 ? -34.243 40.187 92.180 1.00 79.50 297 ASN A N 1
ATOM 2200 C CA . ASN A 1 297 ? -34.268 38.726 92.329 1.00 79.50 297 ASN A CA 1
ATOM 2201 C C . ASN A 1 297 ? -35.680 38.148 92.157 1.00 79.50 297 ASN A C 1
ATOM 2203 O O . ASN A 1 297 ? -36.127 37.334 92.958 1.00 79.50 297 ASN A O 1
ATOM 2207 N N . TYR A 1 298 ? -36.409 38.629 91.147 1.00 83.25 298 TYR A N 1
ATOM 2208 C CA . TYR A 1 298 ? -37.827 38.320 90.960 1.00 83.25 298 TYR A CA 1
ATOM 2209 C C . TYR A 1 298 ? -38.102 36.812 90.873 1.00 83.25 298 TYR A C 1
ATOM 2211 O O . TYR A 1 298 ? -39.031 36.321 91.514 1.00 83.25 298 TYR A O 1
ATOM 2219 N N . ASP A 1 299 ? -37.257 36.082 90.143 1.00 81.19 299 ASP A N 1
ATOM 2220 C CA . ASP A 1 299 ? -37.403 34.636 89.939 1.00 81.19 299 ASP A CA 1
ATOM 2221 C C . ASP A 1 299 ? -37.251 33.816 91.236 1.00 81.19 299 ASP A C 1
ATOM 2223 O O . ASP A 1 299 ? -37.841 32.739 91.349 1.00 81.19 299 ASP A O 1
ATOM 2227 N N . ASP A 1 300 ? -36.530 34.345 92.231 1.00 81.12 300 ASP A N 1
ATOM 2228 C CA . ASP A 1 300 ? -36.254 33.671 93.507 1.00 81.12 300 ASP A CA 1
ATOM 2229 C C . ASP A 1 300 ? -37.354 33.898 94.561 1.00 81.12 300 ASP A C 1
ATOM 2231 O O . ASP A 1 300 ? -37.331 33.288 95.630 1.00 81.12 300 ASP A O 1
ATOM 2235 N N . LEU A 1 301 ? -38.321 34.783 94.289 1.00 83.12 301 LEU A N 1
ATOM 2236 C CA . LEU A 1 301 ? -39.398 35.128 95.220 1.00 83.12 301 LEU A CA 1
ATOM 2237 C C . LEU A 1 301 ? -40.628 34.243 95.018 1.00 83.12 301 LEU A C 1
ATOM 2239 O O . LEU A 1 301 ? -40.967 33.848 93.897 1.00 83.12 301 LEU A O 1
ATOM 2243 N N . ASN A 1 302 ? -41.367 33.992 96.100 1.00 83.44 302 ASN A N 1
ATOM 2244 C CA . ASN A 1 302 ? -42.665 33.324 96.016 1.00 83.44 302 ASN A CA 1
ATOM 2245 C C . ASN A 1 302 ? -43.803 34.312 95.675 1.00 83.44 302 ASN A C 1
ATOM 2247 O O . ASN A 1 302 ? -43.661 35.532 95.763 1.00 83.44 302 ASN A O 1
ATOM 2251 N N . ALA A 1 303 ? -44.969 33.788 95.283 1.00 81.81 303 ALA A N 1
ATOM 2252 C CA . ALA A 1 303 ? -46.096 34.613 94.836 1.00 81.81 303 ALA A CA 1
ATOM 2253 C C . ALA A 1 303 ? -46.625 35.597 95.902 1.00 81.81 303 ALA A C 1
ATOM 2255 O O . ALA A 1 303 ? -47.077 36.687 95.552 1.00 81.81 303 ALA A O 1
ATOM 2256 N N . GLY A 1 304 ? -46.552 35.252 97.193 1.00 80.12 304 GLY A N 1
ATOM 2257 C CA . GLY A 1 304 ? -46.987 36.136 98.281 1.00 80.12 304 GLY A CA 1
ATOM 2258 C C . GLY A 1 304 ? -46.043 37.324 98.483 1.00 80.12 304 GLY A C 1
ATOM 2259 O O . GLY A 1 304 ? -46.484 38.468 98.630 1.00 80.12 304 GLY A O 1
ATOM 2260 N N . GLU A 1 305 ? -44.736 37.070 98.418 1.00 84.50 305 GLU A N 1
ATOM 2261 C CA . GLU A 1 305 ? -43.697 38.101 98.507 1.00 84.50 305 GLU A CA 1
ATOM 2262 C C . GLU A 1 305 ? -43.751 39.063 97.317 1.00 84.50 305 GLU A C 1
ATOM 2264 O O . GLU A 1 305 ? -43.649 40.279 97.494 1.00 84.50 305 GLU A O 1
ATOM 2269 N N . ILE A 1 306 ? -43.974 38.531 96.110 1.00 86.19 306 ILE A N 1
ATOM 2270 C CA . ILE A 1 306 ? -44.162 39.335 94.898 1.00 86.19 306 ILE A CA 1
ATOM 2271 C C . ILE A 1 306 ? -45.390 40.235 95.055 1.00 86.19 306 ILE A C 1
ATOM 2273 O O . ILE A 1 306 ? -45.280 41.447 94.874 1.00 86.19 306 ILE A O 1
ATOM 2277 N N . ASN A 1 307 ? -46.532 39.684 95.477 1.00 86.62 307 ASN A N 1
ATOM 2278 C CA . ASN A 1 307 ? -47.779 40.441 95.629 1.00 86.62 307 ASN A CA 1
ATOM 2279 C C . ASN A 1 307 ? -47.681 41.612 96.615 1.00 86.62 307 ASN A C 1
ATOM 2281 O O . ASN A 1 307 ? -48.356 42.624 96.423 1.00 86.62 307 ASN A O 1
ATOM 2285 N N . THR A 1 308 ?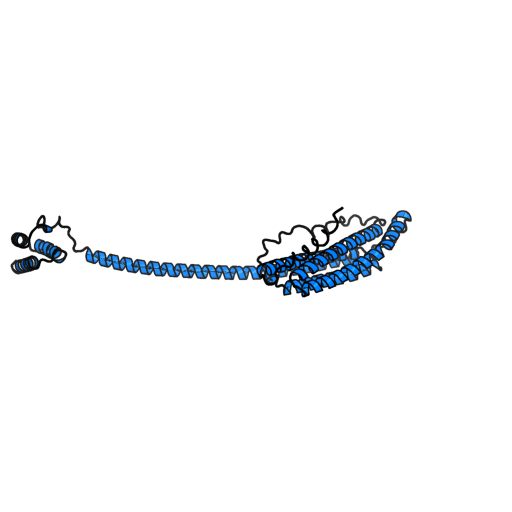 -46.817 41.501 97.625 1.00 86.00 308 THR A N 1
ATOM 2286 C CA . THR A 1 308 ? -46.557 42.581 98.589 1.00 86.00 308 THR A CA 1
ATOM 2287 C C . THR A 1 308 ? -45.728 43.705 97.962 1.00 86.00 308 THR A C 1
ATOM 2289 O O . THR A 1 308 ? -45.957 44.881 98.233 1.00 86.00 308 THR A O 1
ATOM 2292 N N . LYS A 1 309 ? -44.782 43.363 97.080 1.00 85.75 309 LYS A N 1
ATOM 2293 C CA . LYS A 1 309 ? -43.933 44.339 96.381 1.00 85.75 309 LYS A CA 1
ATOM 2294 C C . LYS A 1 309 ? -44.652 45.020 95.211 1.00 85.75 309 LYS A C 1
ATOM 2296 O O . LYS A 1 309 ? -44.301 46.146 94.871 1.00 85.75 309 LYS A O 1
ATOM 2301 N N . LEU A 1 310 ? -45.680 44.386 94.636 1.00 86.38 310 LEU A N 1
ATOM 2302 C CA . LEU A 1 310 ? -46.450 44.942 93.516 1.00 86.38 310 LEU A CA 1
ATOM 2303 C C . LEU A 1 310 ? -47.196 46.238 93.859 1.00 86.38 310 LEU A C 1
ATOM 2305 O O . LEU A 1 310 ? -47.295 47.116 93.010 1.00 86.38 310 LEU A O 1
ATOM 2309 N N . SER A 1 311 ? -47.702 46.393 95.086 1.00 83.44 311 SER A N 1
ATOM 2310 C CA . SER A 1 311 ? -48.462 47.593 95.473 1.00 83.44 311 SER A CA 1
ATOM 2311 C C . SER A 1 311 ? -47.629 48.876 95.526 1.00 83.44 311 SER A C 1
ATOM 2313 O O . SER A 1 311 ? -48.204 49.958 95.541 1.00 83.44 311 SER A O 1
ATOM 2315 N N . GLY A 1 312 ? -46.296 48.772 95.569 1.00 80.62 312 GLY A N 1
ATOM 2316 C CA . GLY A 1 312 ? -45.388 49.923 95.572 1.00 80.62 312 GLY A CA 1
ATOM 2317 C C . GLY A 1 312 ? -44.905 50.358 94.185 1.00 80.62 312 GLY A C 1
ATOM 2318 O O . GLY A 1 312 ? -44.097 51.278 94.101 1.00 80.62 312 GLY A O 1
ATOM 2319 N N . LEU A 1 313 ? -45.348 49.689 93.114 1.00 87.00 313 LEU A N 1
ATOM 2320 C CA . LEU A 1 313 ? -44.888 49.936 91.746 1.00 87.00 313 LEU A CA 1
ATOM 2321 C C . LEU A 1 313 ? -45.812 50.893 90.991 1.00 87.00 313 LEU A C 1
ATOM 2323 O O . LEU A 1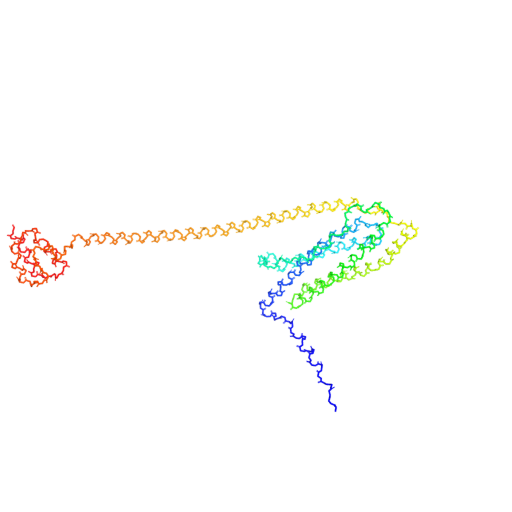 313 ? -47.029 50.888 91.165 1.00 87.00 313 LEU A O 1
ATOM 2327 N N . THR A 1 314 ? -45.234 51.673 90.080 1.00 83.00 314 THR A N 1
ATOM 2328 C CA . THR A 1 314 ? -45.993 52.541 89.170 1.00 83.00 314 THR A CA 1
ATOM 2329 C C . THR A 1 314 ? -46.722 51.742 88.081 1.00 83.00 314 THR A C 1
ATOM 2331 O O . THR A 1 314 ? -46.351 50.615 87.749 1.00 83.00 314 THR A O 1
ATOM 2334 N N . ALA A 1 315 ? -47.724 52.347 87.429 1.00 78.81 315 ALA A N 1
ATOM 2335 C CA . ALA A 1 315 ? -48.464 51.710 86.331 1.00 78.81 315 ALA A CA 1
ATOM 2336 C C . ALA A 1 315 ? -47.562 51.251 85.163 1.00 78.81 315 ALA A C 1
ATOM 2338 O O . ALA A 1 315 ? -47.845 50.244 84.508 1.00 78.81 315 ALA A O 1
ATOM 2339 N N . GLY A 1 316 ? -46.461 51.968 84.904 1.00 73.75 316 GLY A N 1
ATOM 2340 C CA . GLY A 1 316 ? -45.464 51.581 83.902 1.00 73.75 316 GLY A CA 1
ATOM 2341 C C . GLY A 1 316 ? -44.627 50.373 84.333 1.00 73.75 316 GLY A C 1
ATOM 2342 O O . GLY A 1 316 ? -44.366 49.480 83.529 1.00 73.75 316 GLY A O 1
ATOM 2343 N N . GLU A 1 317 ? -44.256 50.303 85.609 1.00 82.06 317 GLU A N 1
ATOM 2344 C CA . GLU A 1 317 ? -43.502 49.185 86.181 1.00 82.06 317 GLU A CA 1
ATOM 2345 C C . GLU A 1 317 ? -44.340 47.914 86.299 1.00 82.06 317 GLU A C 1
ATOM 2347 O O . GLU A 1 317 ? -43.858 46.833 85.962 1.00 82.06 317 GLU A O 1
ATOM 2352 N N . LEU A 1 318 ? -45.615 48.045 86.674 1.00 84.69 318 LEU A N 1
ATOM 2353 C CA . LEU A 1 318 ? -46.567 46.936 86.696 1.00 84.69 318 LEU A CA 1
ATOM 2354 C C . LEU A 1 318 ? -46.722 46.289 85.315 1.00 84.69 318 LEU A C 1
ATOM 2356 O O . LEU A 1 318 ? -46.750 45.066 85.222 1.00 84.69 318 LEU A O 1
ATOM 2360 N N . ARG A 1 319 ? -46.739 47.075 84.227 1.00 80.12 319 ARG A N 1
ATOM 2361 C CA . ARG A 1 319 ? -46.769 46.537 82.851 1.00 80.12 319 ARG A CA 1
ATOM 2362 C C . ARG A 1 319 ? -45.505 45.754 82.495 1.00 80.12 319 ARG A C 1
ATOM 2364 O O . ARG A 1 319 ? -45.597 44.750 81.787 1.00 80.12 319 ARG A O 1
ATOM 2371 N N . ARG A 1 320 ? -44.335 46.187 82.979 1.00 79.56 320 ARG A N 1
ATOM 2372 C CA . ARG A 1 320 ? -43.071 45.464 82.760 1.00 79.56 320 ARG A CA 1
ATOM 2373 C C . ARG A 1 320 ? -43.081 44.115 83.474 1.00 79.56 320 ARG A C 1
ATOM 2375 O O . ARG A 1 320 ? -42.798 43.102 82.842 1.00 79.56 320 ARG A O 1
ATOM 2382 N N . VAL A 1 321 ? -43.493 44.094 84.743 1.00 82.19 321 VAL A N 1
ATOM 2383 C CA . VAL A 1 321 ? -43.615 42.850 85.520 1.00 82.19 321 VAL A CA 1
ATOM 2384 C C . VAL A 1 321 ? -44.694 41.929 84.934 1.00 82.19 321 VAL A C 1
ATOM 2386 O O . VAL A 1 321 ? -44.467 40.732 84.818 1.00 82.19 321 VAL A O 1
ATOM 2389 N N . GLU A 1 322 ? -45.828 42.468 84.475 1.00 82.25 322 GLU A N 1
ATOM 2390 C CA . GLU A 1 322 ? -46.888 41.689 83.815 1.00 82.25 322 GLU A CA 1
ATOM 2391 C C . GLU A 1 322 ? -46.399 41.009 82.531 1.00 82.25 322 GLU A C 1
ATOM 2393 O O . GLU A 1 322 ? -46.704 39.842 82.285 1.00 82.25 322 GLU A O 1
ATOM 2398 N N . THR A 1 323 ? -45.640 41.739 81.711 1.00 79.38 323 THR A N 1
ATOM 2399 C CA . THR A 1 323 ? -45.082 41.212 80.458 1.00 79.38 323 THR A CA 1
ATOM 2400 C C . THR A 1 323 ? -44.089 40.092 80.749 1.00 79.38 323 THR A C 1
ATOM 2402 O O . THR A 1 323 ? -44.158 39.034 80.123 1.00 79.38 323 THR A O 1
ATOM 2405 N N . TYR A 1 324 ? -43.222 40.290 81.746 1.00 82.31 324 TYR A N 1
ATOM 2406 C CA . TYR A 1 324 ? -42.271 39.273 82.177 1.00 82.31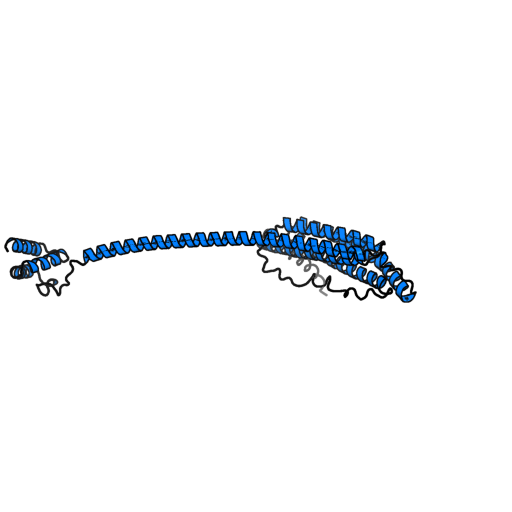 324 TYR A CA 1
ATOM 2407 C C . TYR A 1 324 ? -42.980 38.027 82.724 1.00 82.31 324 TYR A C 1
ATOM 2409 O O . TYR A 1 324 ? -42.731 36.927 82.238 1.00 82.31 324 TYR A O 1
ATOM 2417 N N . GLU A 1 325 ? -43.931 38.173 83.649 1.00 85.12 325 GLU A N 1
ATOM 2418 C CA . GLU A 1 325 ? -44.620 37.037 84.274 1.00 85.12 325 GLU A CA 1
ATOM 2419 C C . GLU A 1 325 ? -45.446 36.220 83.263 1.00 85.12 325 GLU A C 1
ATOM 2421 O O . GLU A 1 325 ? -45.458 34.989 83.322 1.00 85.12 325 GLU A O 1
ATOM 2426 N N . LYS A 1 326 ? -46.070 36.874 82.268 1.00 80.25 326 LYS A N 1
ATOM 2427 C CA . LYS A 1 326 ? -46.752 36.189 81.150 1.00 80.25 326 LYS A CA 1
ATOM 2428 C C . LYS A 1 326 ? -45.791 35.403 80.256 1.00 80.25 326 LYS A C 1
ATOM 2430 O O . LYS A 1 326 ? -46.206 34.408 79.662 1.00 80.25 326 LYS A O 1
ATOM 2435 N N . GLY A 1 327 ? -44.540 35.842 80.140 1.00 69.81 327 GLY A N 1
ATOM 2436 C CA . GLY A 1 327 ? -43.495 35.162 79.373 1.00 69.81 327 GLY A CA 1
ATOM 2437 C C . GLY A 1 327 ? -42.814 34.011 80.120 1.00 69.81 327 GLY A C 1
ATOM 2438 O O . GLY A 1 327 ? -42.286 33.114 79.469 1.00 69.81 327 GLY A O 1
ATOM 2439 N N . HIS A 1 328 ? -42.861 34.012 81.457 1.00 80.12 328 HIS A N 1
ATOM 2440 C CA . HIS A 1 328 ? -42.083 33.106 82.307 1.00 80.12 328 HIS A CA 1
ATOM 2441 C C . HIS A 1 328 ? -42.981 32.169 83.134 1.00 80.12 328 HIS A C 1
ATOM 2443 O O . HIS A 1 328 ? -43.606 31.264 82.577 1.00 80.12 328 HIS A O 1
ATOM 2449 N N . ALA A 1 329 ? -43.036 32.351 84.459 1.00 76.56 329 ALA A N 1
ATOM 2450 C CA . ALA A 1 329 ? -43.643 31.400 85.392 1.00 76.56 329 ALA A CA 1
ATOM 2451 C C . ALA A 1 329 ? -45.182 31.373 85.362 1.00 76.56 329 ALA A C 1
ATOM 2453 O O . ALA A 1 329 ? -45.771 30.402 85.839 1.00 76.56 329 ALA A O 1
ATOM 2454 N N . LYS A 1 330 ? -45.832 32.396 84.783 1.00 85.38 330 LYS A N 1
ATOM 2455 C CA . LYS A 1 330 ? -47.289 32.482 84.572 1.00 85.38 330 LYS A CA 1
ATOM 2456 C C . LYS A 1 330 ? -48.119 32.184 85.830 1.00 85.38 330 LYS A C 1
ATOM 2458 O O . LYS A 1 330 ? -49.168 31.542 85.756 1.00 85.38 330 LYS A O 1
ATOM 2463 N N . ARG A 1 331 ? -47.674 32.655 86.994 1.00 84.81 331 ARG A N 1
ATOM 2464 C CA . ARG A 1 331 ? -48.369 32.504 88.276 1.00 84.81 331 ARG A CA 1
ATOM 2465 C C . ARG A 1 331 ? -49.628 33.372 88.253 1.00 84.81 331 ARG A C 1
ATOM 2467 O O . ARG A 1 331 ? -49.559 34.602 88.310 1.00 84.81 331 ARG A O 1
ATOM 2474 N N . SER A 1 332 ? -50.791 32.728 88.184 1.00 81.06 332 SER A N 1
ATOM 2475 C CA . SER A 1 332 ? -52.096 33.399 88.074 1.00 81.06 332 SER A CA 1
ATOM 2476 C C . SER A 1 332 ? -52.332 34.423 89.186 1.00 81.06 332 SER A C 1
ATOM 2478 O O . SER A 1 332 ? -52.745 35.544 88.910 1.00 81.06 332 SER A O 1
ATOM 2480 N N . THR A 1 333 ? -51.943 34.098 90.421 1.00 85.38 333 THR A N 1
ATOM 2481 C CA . THR A 1 333 ? -52.100 34.965 91.601 1.00 85.38 333 THR A CA 1
ATOM 2482 C C . THR A 1 333 ? -51.344 36.293 91.511 1.00 85.38 333 THR A C 1
ATOM 2484 O O . THR A 1 333 ? -51.717 37.254 92.180 1.00 85.38 333 THR A O 1
ATOM 2487 N N . VAL A 1 334 ? -50.260 36.346 90.730 1.00 85.62 334 VAL A N 1
ATOM 2488 C CA . VAL A 1 334 ? -49.467 37.563 90.504 1.00 85.62 334 VAL A CA 1
ATOM 2489 C C . VAL A 1 334 ? -50.103 38.394 89.393 1.00 85.62 334 VAL A C 1
ATOM 2491 O O . VAL A 1 334 ? -50.292 39.597 89.554 1.00 85.62 334 VAL A O 1
ATOM 2494 N N . LEU A 1 335 ? -50.506 37.753 88.293 1.00 86.94 335 LEU A N 1
ATOM 2495 C CA . LEU A 1 335 ? -51.169 38.420 87.169 1.00 86.94 335 LEU A CA 1
ATOM 2496 C C . LEU A 1 335 ? -52.519 39.039 87.571 1.00 86.94 335 LEU A C 1
ATOM 2498 O O . LEU A 1 335 ? -52.780 40.192 87.238 1.00 86.94 335 LEU A O 1
ATOM 2502 N N . GLU A 1 336 ? -53.332 38.322 88.349 1.00 86.25 336 GLU A N 1
ATOM 2503 C CA . GLU A 1 336 ? -54.615 38.807 88.882 1.00 86.25 336 GLU A CA 1
ATOM 2504 C C . GLU A 1 336 ? -54.435 39.997 89.834 1.00 86.25 336 GLU A C 1
ATOM 2506 O O . GLU A 1 336 ? -55.213 40.957 89.813 1.00 86.25 336 GLU A O 1
ATOM 2511 N N . ARG A 1 337 ? -53.375 39.976 90.653 1.00 89.50 337 ARG A N 1
ATOM 2512 C CA . ARG A 1 337 ? -53.049 41.093 91.543 1.00 89.50 337 ARG A CA 1
ATOM 2513 C C . ARG A 1 337 ? -52.595 42.323 90.759 1.00 89.50 337 ARG A C 1
ATOM 2515 O O . ARG A 1 337 ? -53.003 43.428 91.112 1.00 89.50 337 ARG A O 1
ATOM 2522 N N . ILE A 1 338 ? -51.790 42.148 89.707 1.00 88.25 338 ILE A N 1
ATOM 2523 C CA . ILE A 1 338 ? -51.375 43.251 88.826 1.00 88.25 338 ILE A CA 1
ATOM 2524 C C . ILE A 1 338 ? -52.590 43.867 88.130 1.00 88.25 338 ILE A C 1
ATOM 2526 O O . ILE A 1 338 ? -52.709 45.091 88.102 1.00 88.25 338 ILE A O 1
ATOM 2530 N N . ASP A 1 339 ? -53.499 43.044 87.607 1.00 87.62 339 ASP A N 1
ATOM 2531 C CA . ASP A 1 339 ? -54.712 43.528 86.946 1.00 87.62 339 ASP A CA 1
ATOM 2532 C C . ASP A 1 339 ? -55.607 44.308 87.923 1.00 87.62 339 ASP A C 1
ATOM 2534 O O . ASP A 1 339 ? -56.009 45.436 87.639 1.00 87.62 339 ASP A O 1
ATOM 2538 N N . SER A 1 340 ? -55.785 43.790 89.144 1.00 88.31 340 SER A N 1
ATOM 2539 C CA . SER A 1 340 ? -56.523 44.488 90.210 1.00 88.31 340 SER A CA 1
ATOM 2540 C C . SER A 1 340 ? -55.910 45.852 90.565 1.00 88.31 340 SER A C 1
ATOM 2542 O O . SER A 1 340 ? -56.633 46.830 90.761 1.00 88.31 340 SER A O 1
ATOM 2544 N N . LEU A 1 341 ? -54.576 45.944 90.646 1.00 87.81 341 LEU A N 1
ATOM 2545 C CA . LEU A 1 341 ? -53.869 47.197 90.948 1.00 87.81 341 LEU A CA 1
ATOM 2546 C C . LEU A 1 341 ? -53.928 48.195 89.783 1.00 87.81 341 LEU A C 1
ATOM 2548 O O . LEU A 1 341 ? -54.026 49.391 90.026 1.00 87.81 341 LEU A O 1
ATOM 2552 N N . LYS A 1 342 ? -53.928 47.722 88.531 1.00 83.06 342 LYS A N 1
ATOM 2553 C CA . LYS A 1 342 ? -54.092 48.572 87.337 1.00 83.06 342 LYS A CA 1
ATOM 2554 C C . LYS A 1 342 ? -55.518 49.098 87.171 1.00 83.06 342 LYS A C 1
ATOM 2556 O O . LYS A 1 342 ? -55.690 50.131 86.540 1.00 83.06 342 LYS A O 1
ATOM 2561 N N . GLN A 1 343 ? -56.515 48.400 87.711 1.00 78.81 343 GLN A N 1
ATOM 2562 C CA . GLN A 1 343 ? -57.911 48.851 87.735 1.00 78.81 343 GLN A CA 1
ATOM 2563 C C . GLN A 1 343 ? -58.210 49.817 88.897 1.00 78.81 343 GLN A C 1
ATOM 2565 O O . GLN A 1 343 ? -59.235 50.492 88.872 1.00 78.81 343 GLN A O 1
ATOM 2570 N N . SER A 1 344 ? -57.327 49.890 89.903 1.00 69.88 344 SER A N 1
ATOM 2571 C CA . SER A 1 344 ? -57.494 50.706 91.119 1.00 69.88 344 SER A CA 1
ATOM 2572 C C . SER A 1 344 ? -56.595 51.958 91.169 1.00 69.88 344 SER A C 1
ATOM 2574 O O . SER A 1 344 ? -56.566 52.630 92.200 1.00 69.88 344 SER A O 1
ATOM 2576 N N . ALA A 1 345 ? -55.848 52.248 90.098 1.00 58.41 345 ALA A N 1
ATOM 2577 C CA . ALA A 1 345 ? -54.894 53.357 89.957 1.00 58.41 345 ALA A CA 1
ATOM 2578 C C . ALA A 1 345 ? -55.300 54.284 88.805 1.00 58.41 345 ALA A C 1
ATOM 2580 O O . ALA A 1 345 ? -55.068 55.506 88.934 1.00 58.41 345 ALA A O 1
#

Foldseek 3Di:
DDDDDPDPPVVVVVVPPQQQPLVPPVSLVVLLVVLLVLLVVLLVLLVLVLLLLLVLLLLDFDDPLNVLSVVVSVLSVVLSVVSVVVSVVSPVVPPPVVPPPPVPDDDSPPLPPDDDDPPVPPDLLCSLVVNLVSLVSLLVSLVVLLVSLVVSLVSCVSSVNVVSNVSSVVSSVVSVVSSVSSVVCNVVSVVQSCCCPPVVDHPDDSVSRNNVVSVVVSVVVVVVVCVVVVVVCVVVVVVVVVVVVVVVVVVVVVVVVVVVVVVVVVVVVVVVVVVVVVVVVVVPVQDDDQVPQPDHPVVPDDLVVLLVVLLVDDLVNLVNVLSVCVVPVVDVSNNVSSVVSNVVD

pLDDT: mean 71.32, std 21.52, range [34.47, 98.75]

Nearest PDB structures (foldseek):
  2gs4-assembly1_A  TM=7.052E-01  e=7.562E-03  Escherichia coli
  7tmv-assembly1_B  TM=7.097E-01  e=1.330E-02  Klebsiella pneumoniae subsp. pneumoniae HS11286
  1moj-assembly1_A  TM=7.254E-01  e=6.592E-02  Halobacterium salinarum
  2c2f-assembly1_A  TM=5.523E-01  e=2.706E-01  Deinococcus radiodurans R1 = ATCC 13939 = DSM 20539
  7aan-assembly1_B  TM=2.020E-01  e=2.049E+00  Homo sapiens

Sequence (345 aa):
MATQTTRSRRTAGTEARIQINTEDIGQLEAGRTLVIAQLEEAHAAEGAAVTTHRAHIAMTPEGPYRRLLDRHLEETRQQASQLQDRLSELGANRSVLAVGFGAAQTVIGQALALTKGPVDLVRGRAGEEKLLKNAKDEVATEALEIATYDGIEATARAVGDVKTAELAVRIRGQEERQLSALREQLPELAKATVRAIAAGDASYDVSTTGAAQGLRGLRDEVEEDVEQMGDEVKTKAKRAQRSTRRTTAKAAGSAKRTANKAATTAEKTAGKAADKADQAEKATAGSASNGDLPIKNYDDLNAGEINTKLSGLTAGELRRVETYEKGHAKRSTVLERIDSLKQSA

Radius of gyration: 48.24 Å; Cα contacts (8 Å, |Δi|>4): 222; chains: 1; bounding box: 87×102×126 Å

Solvent-accessible surface area (backbone atoms only — not comparable to full-atom values): 19587 Å² total; per-residue (Å²): 139,89,89,91,88,86,70,79,74,66,58,73,67,57,77,75,69,76,68,62,53,75,87,40,62,71,52,37,51,53,42,51,50,50,48,50,53,54,47,53,50,49,33,51,46,33,57,52,47,44,55,51,46,51,54,52,45,16,71,35,40,79,50,75,70,33,55,52,48,56,51,44,44,55,50,39,54,51,50,30,51,54,40,53,52,49,43,55,75,70,39,56,90,72,57,83,81,48,87,86,64,74,82,70,74,77,75,70,79,62,78,72,78,65,91,72,71,92,74,74,75,83,48,89,69,47,53,39,51,45,53,40,47,52,52,50,53,49,44,52,48,32,56,52,49,33,54,48,24,53,49,47,22,54,52,18,53,52,62,68,36,58,69,56,20,54,48,24,53,55,52,29,56,51,34,54,53,48,37,53,54,50,60,68,46,48,63,59,34,48,51,47,26,47,34,24,68,76,69,67,54,58,84,73,48,74,86,54,18,45,39,77,54,36,60,46,51,55,48,56,48,51,50,48,52,49,50,52,51,50,51,50,49,52,50,52,48,52,52,50,52,54,50,51,52,51,53,51,51,51,49,53,54,47,52,53,50,52,49,50,52,50,48,56,48,48,52,52,51,49,52,57,49,49,58,46,48,55,54,46,56,70,61,59,78,67,70,82,59,74,90,74,47,96,52,79,62,52,90,80,52,53,67,69,62,48,54,64,56,53,77,78,52,52,78,71,52,47,51,53,53,49,50,46,37,70,73,61,84,56,54,61,78,45,53,55,49,50,52,54,52,65,76,73,110

Mean predicted aligned error: 19.24 Å